Protein 3TK2 (pdb70)

GO terms:
  GO:0004505 phenylalanine 4-monooxygenase activity (F, IDA)

CATH classification: 1.10.800.10

Foldseek 3Di:
DDDDDPLVVLQVPHDADPQLQFDQQPPVSQDQQNLQLQLVLLVLLVVLAVLAADPLLVVLCVQLVCDNRGHDRQVSSQVRLCVQANAGETEHSFDDDPLSCLLCLLNRYHYAHRADDGNVQSQHDLTGHNCLRCSLQPSNSSPNLLSVLSNVLSVCPVVCVVVVLVLLSVLVCCQPQAFAWEADPSGIHTNHSVLSSHNPLSPCVRPPPQAWEWEDASLLSSLEDDDRPDRFNYHYYYHDSNCSNVNPPDDCVVSSVVSVPDHGHYRNDDDPPTPTD

Radius of gyration: 18.21 Å; Cα contacts (8 Å, |Δi|>4): 465; chains: 1; bounding box: 43×40×50 Å

Sequence (277 aa):
FVVPDITTRKNVGLSHDANDFTTLPQPLDRYSAEDHATWATLYQRQCKLLPGRACDEFMEGLERLEVDADRVPDFNKLNQKLMMAATGWKIIVAVPGLIIPDDVFFEHLANRRFPVTWWLREPHQLDYLQEPDVFHDLFGHVPLLINPVFADYLEAYGKGGVKAKALGALPMLLARLYWYTVEFGLINTPAGMRIYGAGILSSKSESSIYCLDSASPNRVGFDLMRIMNTRYRIDTFQKTYFVIDSFKQLFDATAPDFAPLYLQLADAQPWGAGDVAPDDLVL

InterPro domains:
  IPR001273 Aromatic amino acid hydroxylase [PTHR11473] (34-253)
  IPR005960 Phenylalanine-4-hydroxylase, monomeric form [TIGR01267] (26-273)
  IPR005960 Phenylalanine-4-hydroxylase, monomeric form [cd03348] (26-253)
  IPR018301 Aromatic amino acid hydroxylase, iron/copper binding site [PS00367] (134-145)
  IPR019774 Aromatic amino acid hydroxylase, C-terminal [PF00351] (32-250)
  IPR019774 Aromatic amino acid hydroxylase, C-terminal [PR00372] (91-113)
  IPR019774 Aromatic amino acid hydroxylase, C-terminal [PR00372] (196-214)
  IPR019774 Aromatic amino acid hydroxylase, C-terminal [PR00372] (228-247)
  IPR019774 Aromatic amino acid hydroxylase, C-terminal [PS51410] (1-297)
  IPR036329 Aromatic amino acid monoxygenase, C-terminal domain superfamily [SSF56534] (14-281)
  IPR036951 Aromatic amino acid hydroxylase superfamily [G3DSA:1.10.800.10] (1-297)

B-factor: mean 15.03, std 7.53, range [4.85, 47.0]

Organism: Chromobacterium violaceum (strain ATCC 12472 / DSM 30191 / JCM 1249 / CCUG 213 / NBRC 12614 / NCIMB 9131 / NCTC 9757 / MK) (NCBI:txid243365)

Solvent-accessible surface area: 12840 Å² total

Nearest PDB structures (foldseek):
  4etl-assembly1_A  TM=1.002E+00  e=9.455E-52  Chromobacterium violaceum ATCC 12472
  3tk4-assembly1_A  TM=1.002E+00  e=2.211E-51  Chromobacterium violaceum
  4q3w-assembly1_A  TM=1.001E+00  e=1.886E-51  Chromobacterium violaceum ATCC 12472
  4esm-assembly1_A  TM=1.001E+00  e=1.696E-51  Chromobacterium violaceum ATCC 12472
  1ltv-assembly1_A  TM=9.909E-01  e=1.461E-46  Chromobacterium violaceum

Secondary structure (DSSP, 8-state):
-----HHHHHTTT----TTT------GGG--HHHHHHHHHHHHHHHHH-TTTB-HHHHHHHHHTT--SSS---HHHHHHHHHHHHS-EEEEESSS--HHHHHHHHHTTEEEEE-----GGGTT--SS--HIIIIIIISGGGGSHHHHHHHHHHHHTHHHHHHTT-HHHHHHHHIIIIIT-EE--TT--EE--HHHHT-SSHHHHHHH-SSSEEEE--HHHHHTB---SSS--SEEEEES-HHHHHHHT-S--HHHHHHHHTSPPBPTT---TT--B-

Structure (mmCIF, N/CA/C/O backbone):
data_3TK2
#
_entry.id   3TK2
#
_cell.length_a   36.934
_cell.length_b   38.561
_cell.length_c   47.800
_cell.angle_alpha   76.56
_cell.angle_beta   72.90
_cell.angle_gamma   85.41
#
_symmetry.space_group_name_H-M   'P 1'
#
loop_
_entity.id
_entity.type
_entity.pdbx_description
1 polymer Phenylalanine-4-hydroxylase
2 non-polymer PHENYLALANINE
3 non-polymer 'COBALT (II) ION'
4 water water
#
loop_
_atom_site.group_PDB
_atom_site.id
_atom_site.type_symbol
_atom_site.label_atom_id
_atom_site.label_alt_id
_atom_site.label_comp_id
_atom_site.label_asym_id
_atom_site.label_entity_id
_atom_site.label_seq_id
_atom_site.pdbx_PDB_ins_code
_atom_site.Cartn_x
_atom_site.Cartn_y
_atom_site.Cartn_z
_atom_site.occupancy
_atom_site.B_iso_or_equiv
_atom_site.auth_seq_id
_atom_site.auth_comp_id
_atom_site.auth_asym_id
_atom_site.auth_atom_id
_atom_site.pdbx_PDB_model_num
ATOM 1 N N . PHE A 1 12 ? 22.551 16.054 17.071 1.00 13.05 7 PHE A N 1
ATOM 2 C CA . PHE A 1 12 ? 22.556 14.691 17.664 1.00 13.17 7 PHE A CA 1
ATOM 3 C C . PHE A 1 12 ? 21.851 13.703 16.790 1.00 12.50 7 PHE A C 1
ATOM 4 O O . PHE A 1 12 ? 20.818 14.005 16.176 1.00 14.05 7 PHE A O 1
ATOM 12 N N . VAL A 1 13 ? 22.446 12.520 16.654 1.00 9.82 8 VAL A N 1
ATOM 13 C CA . VAL A 1 13 ? 21.755 11.413 16.052 1.00 9.34 8 VAL A CA 1
ATOM 14 C C . VAL A 1 13 ? 21.116 10.544 17.121 1.00 6.94 8 VAL A C 1
ATOM 15 O O . VAL A 1 13 ? 21.798 10.099 18.073 1.00 7.45 8 VAL A O 1
ATOM 19 N N . VAL A 1 14 ? 19.831 10.284 16.983 1.00 8.62 9 VAL A N 1
ATOM 20 C CA . VAL A 1 14 ? 19.131 9.484 17.961 1.00 7.97 9 VAL A CA 1
ATOM 21 C C . VAL A 1 14 ? 18.512 8.301 17.233 1.00 9.07 9 VAL A C 1
ATOM 22 O O . VAL A 1 14 ? 18.278 8.355 16.006 1.00 10.04 9 VAL A O 1
ATOM 26 N N . PRO A 1 15 ? 18.255 7.207 17.942 1.00 9.49 10 PRO A N 1
ATOM 27 C CA . PRO A 1 15 ? 17.669 6.076 17.199 1.00 9.60 10 PRO A CA 1
ATOM 28 C C . PRO A 1 15 ? 16.280 6.361 16.673 1.00 10.04 10 PRO A C 1
ATOM 29 O O . PRO A 1 15 ? 15.465 7.014 17.354 1.00 10.47 10 PRO A O 1
ATOM 33 N N . ASP A 1 16 ? 16.011 5.845 15.472 1.00 11.06 11 ASP A N 1
ATOM 34 C CA . ASP A 1 16 ? 14.733 6.095 14.857 1.00 11.03 11 ASP A CA 1
ATOM 35 C C . ASP A 1 16 ? 13.703 5.119 15.422 1.00 10.88 11 ASP A C 1
ATOM 36 O O . ASP A 1 16 ? 14.005 4.182 16.223 1.00 11.57 11 ASP A O 1
ATOM 41 N N . ILE A 1 17 ? 12.452 5.308 14.987 1.00 11.62 12 ILE A N 1
ATOM 42 C CA . ILE A 1 17 ? 11.341 4.568 15.575 1.00 11.96 12 ILE A CA 1
ATOM 43 C C . ILE A 1 17 ? 11.457 3.051 15.291 1.00 11.23 12 ILE A C 1
ATOM 44 O O . ILE A 1 17 ? 11.161 2.231 16.168 1.00 11.41 12 ILE A O 1
ATOM 49 N N . THR A 1 18 ? 11.875 2.695 14.073 1.00 10.91 13 THR A N 1
ATOM 50 C CA . THR A 1 18 ? 12.058 1.311 13.733 1.00 12.55 13 THR A CA 1
ATOM 51 C C . THR A 1 18 ? 13.057 0.654 14.691 1.00 12.85 13 THR A C 1
ATOM 52 O O . THR A 1 18 ? 12.877 -0.482 15.169 1.00 12.86 13 THR A O 1
ATOM 56 N N . THR A 1 19 ? 14.156 1.365 14.952 1.00 12.29 14 THR A N 1
ATOM 57 C CA . THR A 1 19 ? 15.176 0.812 15.818 1.00 12.47 14 THR A CA 1
ATOM 58 C C . THR A 1 19 ? 14.645 0.700 17.222 1.00 12.40 14 THR A C 1
ATOM 59 O O . THR A 1 19 ? 14.817 -0.371 17.874 1.00 12.95 14 THR A O 1
ATOM 63 N N . ARG A 1 20 ? 13.988 1.772 17.705 1.00 10.92 15 ARG A N 1
ATOM 64 C CA . ARG A 1 20 ? 13.437 1.694 19.064 1.00 12.11 15 ARG A CA 1
ATOM 65 C C . ARG A 1 20 ? 12.445 0.532 19.235 1.00 13.12 15 ARG A C 1
ATOM 66 O O . ARG A 1 20 ? 12.439 -0.166 20.248 1.00 12.99 15 ARG A O 1
ATOM 74 N N . LYS A 1 21 ? 11.490 0.396 18.296 1.00 12.10 16 LYS A N 1
ATOM 75 C CA . LYS A 1 21 ? 10.459 -0.610 18.463 1.00 11.91 16 LYS A CA 1
ATOM 76 C C . LYS A 1 21 ? 11.015 -2.027 18.441 1.00 11.44 16 LYS A C 1
ATOM 77 O O . LYS A 1 21 ? 10.452 -2.882 19.050 1.00 12.58 16 LYS A O 1
ATOM 83 N N . ASN A 1 22 ? 12.096 -2.249 17.686 1.00 10.92 17 ASN A N 1
ATOM 84 C CA . ASN A 1 22 ? 12.618 -3.574 17.496 1.00 10.66 17 ASN A CA 1
ATOM 85 C C . ASN A 1 22 ? 13.666 -3.993 18.517 1.00 12.05 17 ASN A C 1
ATOM 86 O O . ASN A 1 22 ? 14.228 -5.075 18.369 1.00 12.55 17 ASN A O 1
ATOM 91 N N . VAL A 1 23 ? 13.911 -3.157 19.513 1.00 12.43 18 VAL A N 1
ATOM 92 C CA . VAL A 1 23 ? 14.869 -3.525 20.574 1.00 11.51 18 VAL A CA 1
ATOM 93 C C . VAL A 1 23 ? 14.451 -4.853 21.183 1.00 10.90 18 VAL A C 1
ATOM 94 O O . VAL A 1 23 ? 13.290 -5.007 21.533 1.00 12.27 18 VAL A O 1
ATOM 98 N N . GLY A 1 24 ? 15.415 -5.768 21.317 1.00 12.86 19 GLY A N 1
ATOM 99 C CA . GLY A 1 24 ? 15.225 -7.103 21.880 1.00 13.81 19 GLY A CA 1
ATOM 100 C C . GLY A 1 24 ? 14.602 -8.120 20.921 1.00 13.91 19 GLY A C 1
ATOM 101 O O . GLY A 1 24 ? 14.385 -9.272 21.321 1.00 15.86 19 GLY A O 1
ATOM 102 N N . LEU A 1 25 ? 14.265 -7.702 19.677 1.00 14.20 20 LEU A N 1
ATOM 103 C CA . LEU A 1 25 ? 13.654 -8.607 18.710 1.00 14.84 20 LEU A CA 1
ATOM 104 C C . LEU A 1 25 ? 14.623 -8.910 17.600 1.00 15.93 20 LEU A C 1
ATOM 105 O O . LEU A 1 25 ? 15.594 -8.161 17.394 1.00 18.11 20 LEU A O 1
ATOM 110 N N . SER A 1 26 ? 14.289 -9.951 16.815 1.00 16.90 21 SER A N 1
ATOM 111 C CA . SER A 1 26 ? 15.146 -10.430 15.744 1.00 17.34 21 SER A CA 1
ATOM 112 C C . SER A 1 26 ? 14.370 -10.452 14.454 1.00 17.80 21 SER A C 1
ATOM 113 O O . SER A 1 26 ? 13.114 -10.333 14.468 1.00 17.31 21 SER A O 1
ATOM 116 N N . HIS A 1 27 ? 15.124 -10.530 13.344 1.00 17.62 22 HIS A N 1
ATOM 117 C CA . HIS A 1 27 ? 14.599 -10.710 12.006 1.00 17.17 22 HIS A CA 1
ATOM 118 C C . HIS A 1 27 ? 15.440 -11.670 11.193 1.00 16.81 22 HIS A C 1
ATOM 119 O O . HIS A 1 27 ? 16.675 -11.741 11.369 1.00 15.59 22 HIS A O 1
ATOM 126 N N . ASP A 1 28 ? 14.792 -12.385 10.259 1.00 15.73 23 ASP A N 1
ATOM 127 C CA . ASP A 1 28 ? 15.533 -13.296 9.335 1.00 16.03 23 ASP A CA 1
ATOM 128 C C . ASP A 1 28 ? 16.535 -12.472 8.555 1.00 16.55 23 ASP A C 1
ATOM 129 O O . ASP A 1 28 ? 16.186 -11.419 8.058 1.00 15.11 23 ASP A O 1
ATOM 134 N N . ALA A 1 29 ? 17.789 -12.936 8.501 1.00 16.76 24 ALA A N 1
ATOM 135 C CA . ALA A 1 29 ? 18.837 -12.213 7.745 1.00 16.57 24 ALA A CA 1
ATOM 136 C C . ALA A 1 29 ? 18.541 -12.251 6.283 1.00 18.09 24 ALA A C 1
ATOM 137 O O . ALA A 1 29 ? 18.991 -11.305 5.564 1.00 18.50 24 ALA A O 1
ATOM 139 N N . ASN A 1 30 ? 17.780 -13.292 5.867 1.00 15.85 25 ASN A N 1
ATOM 140 C CA . ASN A 1 30 ? 17.276 -13.540 4.463 1.00 21.69 25 ASN A CA 1
ATOM 141 C C . ASN A 1 30 ? 15.907 -12.964 4.036 1.00 21.68 25 ASN A C 1
ATOM 142 O O . ASN A 1 30 ? 15.860 -12.212 3.041 1.00 22.94 25 ASN A O 1
ATOM 147 N N . ASP A 1 31 ? 14.829 -13.293 4.806 1.00 21.82 26 ASP A N 1
ATOM 148 C CA . ASP A 1 31 ? 13.431 -12.969 4.402 1.00 19.41 26 ASP A CA 1
ATOM 149 C C . ASP A 1 31 ? 12.791 -11.997 5.344 1.00 18.56 26 ASP A C 1
ATOM 150 O O . ASP A 1 31 ? 11.648 -11.558 5.118 1.00 18.37 26 ASP A O 1
ATOM 155 N N . PHE A 1 32 ? 13.466 -11.768 6.460 1.00 19.36 27 PHE A N 1
ATOM 156 C CA . PHE A 1 32 ? 13.183 -10.646 7.371 1.00 18.27 27 PHE A CA 1
ATOM 157 C C . PHE A 1 32 ? 11.909 -10.690 8.098 1.00 15.19 27 PHE A C 1
ATOM 158 O O . PHE A 1 32 ? 11.442 -9.707 8.653 1.00 16.62 27 PHE A O 1
ATOM 166 N N A THR A 1 33 ? 11.401 -11.911 8.192 0.50 16.62 28 THR A N 1
ATOM 167 N N B THR A 1 33 ? 11.311 -11.840 8.119 0.50 14.26 28 THR A N 1
ATOM 168 C CA A THR A 1 33 ? 10.165 -12.313 8.860 0.50 15.64 28 THR A CA 1
ATOM 169 C CA B THR A 1 33 ? 10.148 -11.982 8.914 0.50 12.87 28 THR A CA 1
ATOM 170 C C A THR A 1 33 ? 10.387 -12.641 10.377 0.50 15.89 28 THR A C 1
ATOM 171 C C B THR A 1 33 ? 10.576 -12.107 10.387 0.50 12.50 28 THR A C 1
ATOM 172 O O A THR A 1 33 ? 11.347 -13.303 10.778 0.50 13.07 28 THR A O 1
ATOM 173 O O B THR A 1 33 ? 11.842 -12.229 10.710 0.50 11.20 28 THR A O 1
ATOM 180 N N . LEU A 1 34 ? 9.515 -12.136 11.227 1.00 14.42 29 LEU A N 1
ATOM 181 C CA . LEU A 1 34 ? 9.506 -12.529 12.657 1.00 15.85 29 LEU A CA 1
ATOM 182 C C . LEU A 1 34 ? 8.070 -12.875 13.029 1.00 17.01 29 LEU A C 1
ATOM 183 O O . LEU A 1 34 ? 7.175 -12.338 12.422 1.00 17.62 29 LEU A O 1
ATOM 188 N N . PRO A 1 35 ? 7.820 -13.802 13.985 1.00 17.84 30 PRO A N 1
ATOM 189 C CA . PRO A 1 35 ? 6.462 -13.942 14.571 1.00 17.49 30 PRO A CA 1
ATOM 190 C C . PRO A 1 35 ? 5.927 -12.591 15.097 1.00 16.74 30 PRO A C 1
ATOM 191 O O . PRO A 1 35 ? 6.711 -11.837 15.652 1.00 19.17 30 PRO A O 1
ATOM 195 N N . GLN A 1 36 ? 4.658 -12.293 14.861 1.00 16.02 31 GLN A N 1
ATOM 196 C CA . GLN A 1 36 ? 4.105 -11.019 15.337 1.00 14.81 31 GLN A CA 1
ATOM 197 C C . GLN A 1 36 ? 4.237 -10.962 16.842 1.00 13.39 31 GLN A C 1
ATOM 198 O O . GLN A 1 36 ? 3.715 -11.877 17.571 1.00 16.14 31 GLN A O 1
ATOM 204 N N . PRO A 1 37 ? 4.963 -9.941 17.369 1.00 15.56 32 PRO A N 1
ATOM 205 C CA . PRO A 1 37 ? 5.155 -9.903 18.833 1.00 15.39 32 PRO A CA 1
ATOM 206 C C . PRO A 1 37 ? 4.003 -9.277 19.657 1.00 14.10 32 PRO A C 1
ATOM 207 O O . PRO A 1 37 ? 4.083 -8.121 20.068 1.00 15.26 32 PRO A O 1
ATOM 211 N N . LEU A 1 38 ? 2.964 -10.068 19.909 1.00 16.64 33 LEU A N 1
ATOM 212 C CA . LEU A 1 38 ? 1.732 -9.582 20.509 1.00 15.35 33 LEU A CA 1
ATOM 213 C C . LEU A 1 38 ? 1.925 -8.916 21.881 1.00 13.72 33 LEU A C 1
ATOM 214 O O . LEU A 1 38 ? 1.182 -7.971 22.239 1.00 14.49 33 LEU A O 1
ATOM 219 N N . ASP A 1 39 ? 2.945 -9.342 22.616 1.00 12.43 34 ASP A N 1
ATOM 220 C CA . ASP A 1 39 ? 3.098 -8.983 24.017 1.00 13.34 34 ASP A CA 1
ATOM 221 C C . ASP A 1 39 ? 3.650 -7.526 24.006 1.00 12.90 34 ASP A C 1
ATOM 222 O O . ASP A 1 39 ? 3.644 -6.841 25.065 1.00 13.02 34 ASP A O 1
ATOM 227 N N . ARG A 1 40 ? 4.086 -7.034 22.837 1.00 12.77 35 ARG A N 1
ATOM 228 C CA . ARG A 1 40 ? 4.712 -5.678 22.773 1.00 13.34 35 ARG A CA 1
ATOM 229 C C . ARG A 1 40 ? 3.726 -4.571 22.518 1.00 13.12 35 ARG A C 1
ATOM 230 O O . ARG A 1 40 ? 4.087 -3.388 22.602 1.00 17.07 35 ARG A O 1
ATOM 238 N N . TYR A 1 41 ? 2.491 -4.939 22.201 1.00 10.32 36 TYR A N 1
ATOM 239 C CA . TYR A 1 41 ? 1.463 -3.980 22.014 1.00 10.68 36 TYR A CA 1
ATOM 240 C C . TYR A 1 41 ? 0.961 -3.593 23.386 1.00 9.87 36 TYR A C 1
ATOM 241 O O . TYR A 1 41 ? 0.542 -4.425 24.199 1.00 14.52 36 TYR A O 1
ATOM 250 N N . SER A 1 42 ? 1.011 -2.317 23.659 1.00 12.75 37 SER A N 1
ATOM 251 C CA . SER A 1 42 ? 0.556 -1.836 24.923 1.00 11.75 37 SER A CA 1
ATOM 252 C C . SER A 1 42 ? -0.910 -1.461 24.810 1.00 10.38 37 SER A C 1
ATOM 253 O O . SER A 1 42 ? -1.511 -1.430 23.680 1.00 11.11 37 SER A O 1
ATOM 256 N N . ALA A 1 43 ? -1.538 -1.143 25.942 1.00 10.82 38 ALA A N 1
ATOM 257 C CA . ALA A 1 43 ? -2.908 -0.636 25.891 1.00 9.35 38 ALA A CA 1
ATOM 258 C C . ALA A 1 43 ? -2.943 0.639 25.034 1.00 9.59 38 ALA A C 1
ATOM 259 O O . ALA A 1 43 ? -3.867 0.859 24.231 1.00 10.22 38 ALA A O 1
ATOM 261 N N . GLU A 1 44 ? -1.902 1.460 25.120 1.00 12.41 39 GLU A N 1
ATOM 262 C CA . GLU A 1 44 ? -1.888 2.632 24.283 1.00 12.34 39 GLU A CA 1
ATOM 263 C C . GLU A 1 44 ? -1.921 2.318 22.779 1.00 11.66 39 GLU A C 1
ATOM 264 O O . GLU A 1 44 ? -2.538 3.030 21.949 1.00 11.61 39 GLU A O 1
ATOM 270 N N . ASP A 1 45 ? -1.242 1.251 22.427 1.00 10.89 40 ASP A N 1
ATOM 271 C CA . ASP A 1 45 ? -1.203 0.856 21.025 1.00 11.66 40 ASP A CA 1
ATOM 272 C C . ASP A 1 45 ? -2.593 0.448 20.566 1.00 9.45 40 ASP A C 1
ATOM 273 O O . ASP A 1 45 ? -3.013 0.855 19.460 1.00 9.48 40 ASP A O 1
ATOM 278 N N . HIS A 1 46 ? -3.308 -0.371 21.374 1.00 8.43 41 HIS A N 1
ATOM 279 C CA . HIS A 1 46 ? -4.621 -0.790 20.915 1.00 8.57 41 HIS A CA 1
ATOM 280 C C . HIS A 1 46 ? -5.517 0.426 20.808 1.00 6.94 41 HIS A C 1
ATOM 281 O O . HIS A 1 46 ? -6.323 0.511 19.859 1.00 8.58 41 HIS A O 1
ATOM 288 N N . ALA A 1 47 ? -5.344 1.374 21.731 1.00 7.37 42 ALA A N 1
ATOM 289 C CA . ALA A 1 47 ? -6.144 2.598 21.633 1.00 8.20 42 ALA A CA 1
ATOM 290 C C . ALA A 1 47 ? -5.831 3.490 20.415 1.00 7.48 42 ALA A C 1
ATOM 291 O O . ALA A 1 47 ? -6.739 4.051 19.820 1.00 6.98 42 ALA A O 1
ATOM 293 N N . THR A 1 48 ? -4.539 3.618 20.069 1.00 8.61 43 THR A N 1
ATOM 294 C CA . THR A 1 48 ? -4.112 4.355 18.887 1.00 6.98 43 THR A CA 1
ATOM 295 C C . THR A 1 48 ? -4.719 3.683 17.656 1.00 6.90 43 THR A C 1
ATOM 296 O O . THR A 1 48 ? -5.254 4.360 16.783 1.00 7.45 43 THR A O 1
ATOM 300 N N . TRP A 1 49 ? -4.604 2.334 17.588 1.00 7.01 44 TRP A N 1
ATOM 301 C CA . TRP A 1 49 ? -5.251 1.606 16.472 1.00 7.98 44 TRP A CA 1
ATOM 302 C C . TRP A 1 49 ? -6.717 1.953 16.389 1.00 5.81 44 TRP A C 1
ATOM 303 O O . TRP A 1 49 ? -7.212 2.247 15.326 1.00 6.54 44 TRP A O 1
ATOM 314 N N . ALA A 1 50 ? -7.418 1.863 17.499 1.00 6.87 45 ALA A N 1
ATOM 315 C CA . ALA A 1 50 ? -8.846 2.090 17.469 1.00 5.70 45 ALA A CA 1
ATOM 316 C C . ALA A 1 50 ? -9.195 3.501 16.995 1.00 5.74 45 ALA A C 1
ATOM 317 O O . ALA A 1 50 ? -10.148 3.709 16.310 1.00 6.85 45 ALA A O 1
ATOM 319 N N . THR A 1 51 ? -8.380 4.462 17.433 1.00 5.90 46 THR A N 1
ATOM 320 C CA . THR A 1 51 ? -8.572 5.866 17.027 1.00 5.84 46 THR A CA 1
ATOM 321 C C . THR A 1 51 ? -8.360 6.019 15.524 1.00 5.17 46 THR A C 1
ATOM 322 O O . THR A 1 51 ? -9.183 6.669 14.872 1.00 6.53 46 THR A O 1
ATOM 326 N N . LEU A 1 52 ? -7.284 5.439 14.993 1.00 6.64 47 LEU A N 1
ATOM 327 C CA . LEU A 1 52 ? -6.998 5.530 13.551 1.00 7.40 47 LEU A CA 1
ATOM 328 C C . LEU A 1 52 ? -8.094 4.849 12.747 1.00 5.91 47 LEU A C 1
ATOM 329 O O . LEU A 1 52 ? -8.541 5.347 11.703 1.00 7.46 47 LEU A O 1
ATOM 334 N N . TYR A 1 53 ? -8.491 3.657 13.206 1.00 7.09 48 TYR A N 1
ATOM 335 C CA . TYR A 1 53 ? -9.512 2.865 12.507 1.00 6.98 48 TYR A CA 1
ATOM 336 C C . TYR A 1 53 ? -10.819 3.647 12.438 1.00 6.66 48 TYR A C 1
ATOM 337 O O . TYR A 1 53 ? -11.448 3.804 11.396 1.00 7.33 48 TYR A O 1
ATOM 346 N N . GLN A 1 54 ? -11.229 4.180 13.582 1.00 7.36 49 GLN A N 1
ATOM 347 C CA . GLN A 1 54 ? -12.451 4.981 13.648 1.00 8.08 49 GLN A CA 1
ATOM 348 C C . GLN A 1 54 ? -12.374 6.231 12.748 1.00 7.56 49 GLN A C 1
ATOM 349 O O . GLN A 1 54 ? -13.314 6.568 12.064 1.00 7.96 49 GLN A O 1
ATOM 355 N N . ARG A 1 55 ? -11.234 6.924 12.808 1.00 7.75 50 ARG A N 1
ATOM 356 C CA . ARG A 1 55 ? -11.048 8.165 11.991 1.00 8.61 50 ARG A CA 1
ATOM 357 C C . ARG A 1 55 ? -11.197 7.845 10.514 1.00 7.90 50 ARG A C 1
ATOM 358 O O . ARG A 1 55 ? -11.938 8.511 9.758 1.00 9.26 50 ARG A O 1
ATOM 366 N N . GLN A 1 56 ? -10.517 6.779 10.067 1.00 7.63 51 GLN A N 1
ATOM 367 C CA . GLN A 1 56 ? -10.571 6.453 8.629 1.00 8.53 51 GLN A CA 1
ATOM 368 C C . GLN A 1 56 ? -11.926 5.919 8.203 1.00 7.66 51 GLN A C 1
ATOM 369 O O . GLN A 1 56 ? -12.420 6.265 7.126 1.00 10.12 51 GLN A O 1
ATOM 375 N N . CYS A 1 57 ? -12.579 5.127 9.073 1.00 9.84 52 CYS A N 1
ATOM 376 C CA . CYS A 1 57 ? -13.875 4.610 8.691 1.00 10.16 52 CYS A CA 1
ATOM 377 C C . CYS A 1 57 ? -14.956 5.696 8.650 1.00 11.98 52 CYS A C 1
ATOM 378 O O . CYS A 1 57 ? -15.912 5.529 7.902 1.00 12.89 52 CYS A O 1
ATOM 381 N N . LYS A 1 58 ? -14.723 6.832 9.319 1.00 11.09 53 LYS A N 1
ATOM 382 C CA . LYS A 1 58 ? -15.636 7.980 9.198 1.00 12.41 53 LYS A CA 1
ATOM 383 C C . LYS A 1 58 ? -15.411 8.703 7.890 1.00 12.88 53 LYS A C 1
ATOM 384 O O . LYS A 1 58 ? -16.376 9.128 7.250 1.00 15.23 53 LYS A O 1
ATOM 390 N N . LEU A 1 59 ? -14.147 8.878 7.532 1.00 11.51 54 LEU A N 1
ATOM 391 C CA . LEU A 1 59 ? -13.715 9.697 6.377 1.00 13.54 54 LEU A CA 1
ATOM 392 C C . LEU A 1 59 ? -13.972 8.962 5.041 1.00 12.43 54 LEU A C 1
ATOM 393 O O . LEU A 1 59 ? -14.309 9.588 4.016 1.00 13.36 54 LEU A O 1
ATOM 398 N N . LEU A 1 60 ? -13.779 7.630 5.013 1.00 11.11 55 LEU A N 1
ATOM 399 C CA . LEU A 1 60 ? -13.648 6.901 3.753 1.00 10.91 55 LEU A CA 1
ATOM 400 C C . LEU A 1 60 ? -14.941 6.557 2.955 1.00 11.82 55 LEU A C 1
ATOM 401 O O . LEU A 1 60 ? -14.850 6.341 1.744 1.00 11.29 55 LEU A O 1
ATOM 406 N N . PRO A 1 61 ? -16.146 6.488 3.581 1.00 13.78 56 PRO A N 1
ATOM 407 C CA . PRO A 1 61 ? -17.358 6.208 2.761 1.00 12.71 56 PRO A CA 1
ATOM 408 C C . PRO A 1 61 ? -17.542 7.221 1.624 1.00 13.26 56 PRO A C 1
ATOM 409 O O . PRO A 1 61 ? -17.401 8.425 1.843 1.00 14.21 56 PRO A O 1
ATOM 413 N N . GLY A 1 62 ? -17.744 6.735 0.416 1.00 12.93 57 GLY A N 1
ATOM 414 C CA . GLY A 1 62 ? -17.873 7.640 -0.772 1.00 10.41 57 GLY A CA 1
ATOM 415 C C . GLY A 1 62 ? -16.518 8.157 -1.305 1.00 9.43 57 GLY A C 1
ATOM 416 O O . GLY A 1 62 ? -16.499 8.930 -2.226 1.00 10.65 57 GLY A O 1
ATOM 417 N N . ARG A 1 63 ? -15.413 7.669 -0.722 1.00 8.91 58 ARG A N 1
ATOM 418 C CA . ARG A 1 63 ? -14.079 8.032 -1.141 1.00 8.83 58 ARG A CA 1
ATOM 419 C C . ARG A 1 63 ? -13.296 6.751 -1.488 1.00 8.25 58 ARG A C 1
ATOM 420 O O . ARG A 1 63 ? -12.769 6.614 -2.560 1.00 7.44 58 ARG A O 1
ATOM 428 N N . ALA A 1 64 ? -13.180 5.848 -0.513 1.00 8.48 59 ALA A N 1
ATOM 429 C CA . ALA A 1 64 ? -12.571 4.559 -0.818 1.00 8.13 59 ALA A CA 1
ATOM 430 C C . ALA A 1 64 ? -13.423 3.796 -1.801 1.00 7.26 59 ALA A C 1
ATOM 431 O O . ALA A 1 64 ? -14.677 3.846 -1.768 1.00 9.22 59 ALA A O 1
ATOM 433 N N . CYS A 1 65 ? -12.751 3.027 -2.678 1.00 7.27 60 CYS A N 1
ATOM 434 C CA . CYS A 1 65 ? -13.507 2.107 -3.537 1.00 7.43 60 CYS A CA 1
ATOM 435 C C . CYS A 1 65 ? -14.283 1.118 -2.658 1.00 7.93 60 CYS A C 1
ATOM 436 O O . CYS A 1 65 ? -13.868 0.734 -1.555 1.00 9.02 60 CYS A O 1
ATOM 439 N N . ASP A 1 66 ? -15.389 0.624 -3.161 1.00 10.71 61 ASP A N 1
ATOM 440 C CA . ASP A 1 66 ? -16.209 -0.315 -2.411 1.00 12.11 61 ASP A CA 1
ATOM 441 C C . ASP A 1 66 ? -15.483 -1.601 -2.081 1.00 11.70 61 ASP A C 1
ATOM 442 O O . ASP A 1 66 ? -15.729 -2.195 -1.024 1.00 15.66 61 ASP A O 1
ATOM 447 N N . GLU A 1 67 ? -14.588 -2.053 -2.902 1.00 13.73 62 GLU A N 1
ATOM 448 C CA . GLU A 1 67 ? -13.926 -3.312 -2.594 1.00 14.84 62 GLU A CA 1
ATOM 449 C C . GLU A 1 67 ? -13.066 -3.170 -1.277 1.00 13.46 62 GLU A C 1
ATOM 450 O O . GLU A 1 67 ? -12.875 -4.108 -0.543 1.00 1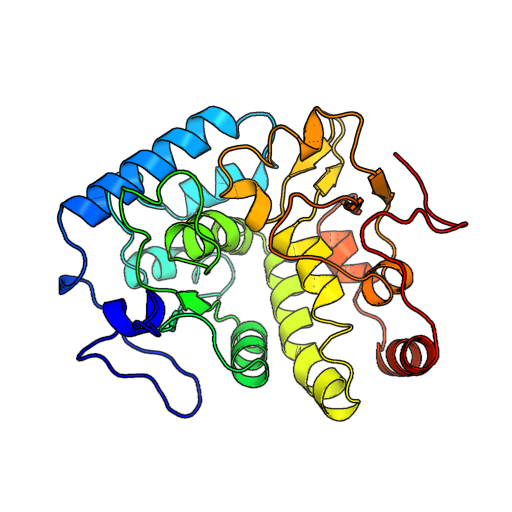2.76 62 GLU A O 1
ATOM 456 N N . PHE A 1 68 ? -12.530 -1.988 -1.036 1.00 12.66 63 PHE A N 1
ATOM 457 C CA . PHE A 1 68 ? -11.683 -1.812 0.101 1.00 10.82 63 PHE A CA 1
ATOM 458 C C . PHE A 1 68 ? -12.537 -1.951 1.358 1.00 11.76 63 PHE A C 1
ATOM 459 O O . PHE A 1 68 ? -12.218 -2.709 2.298 1.00 10.90 63 PHE A O 1
ATOM 467 N N . MET A 1 69 ? -13.654 -1.241 1.401 1.00 15.37 64 MET A N 1
ATOM 468 C CA . MET A 1 69 ? -14.445 -1.234 2.589 1.00 15.67 64 MET A CA 1
ATOM 469 C C . MET A 1 69 ? -15.046 -2.627 2.850 1.00 17.03 64 MET A C 1
ATOM 470 O O . MET A 1 69 ? -15.187 -3.043 3.981 1.00 18.52 64 MET A O 1
ATOM 475 N N . GLU A 1 70 ? -15.396 -3.355 1.798 1.00 14.95 65 GLU A N 1
ATOM 476 C CA . GLU A 1 70 ? -15.951 -4.692 1.961 1.00 14.80 65 GLU A CA 1
ATOM 477 C C . GLU A 1 70 ? -14.850 -5.632 2.437 1.00 13.69 65 GLU A C 1
ATOM 478 O O . GLU A 1 70 ? -15.136 -6.505 3.268 1.00 14.19 65 GLU A O 1
ATOM 484 N N . GLY A 1 71 ? -13.588 -5.418 2.005 1.00 12.78 66 GLY A N 1
ATOM 485 C CA . GLY A 1 71 ? -12.432 -6.278 2.440 1.00 10.66 66 GLY A CA 1
ATOM 486 C C . GLY A 1 71 ? -12.210 -6.119 3.975 1.00 9.68 66 GLY A C 1
ATOM 487 O O . GLY A 1 71 ? -11.902 -7.122 4.660 1.00 10.15 66 GLY A O 1
ATOM 488 N N . LEU A 1 72 ? -12.348 -4.900 4.514 1.00 8.73 67 LEU A N 1
ATOM 489 C CA . LEU A 1 72 ? -12.201 -4.721 5.983 1.00 10.27 67 LEU A CA 1
ATOM 490 C C . LEU A 1 72 ? -13.153 -5.666 6.736 1.00 9.99 67 LEU A C 1
ATOM 491 O O . LEU A 1 72 ? -12.812 -6.262 7.729 1.00 12.70 67 LEU A O 1
ATOM 496 N N . GLU A 1 73 ? -14.383 -5.723 6.257 1.00 11.54 68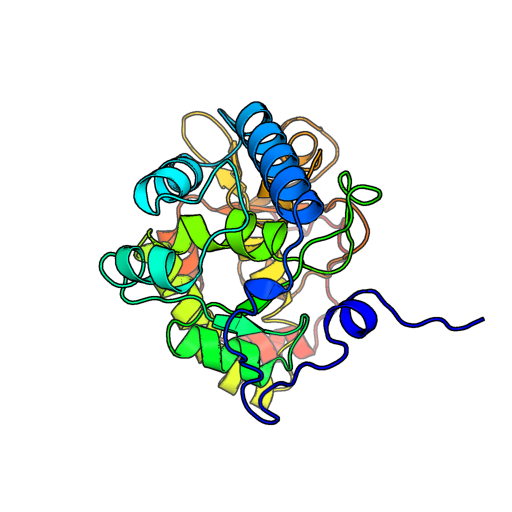 GLU A N 1
ATOM 497 C CA . GLU A 1 73 ? -15.420 -6.511 6.917 1.00 12.43 68 GLU A CA 1
ATOM 498 C C . GLU A 1 73 ? -15.208 -7.987 6.681 1.00 13.26 68 GLU A C 1
ATOM 499 O O . GLU A 1 73 ? -15.325 -8.781 7.634 1.00 12.62 68 GLU A O 1
ATOM 505 N N . ARG A 1 74 ? -14.946 -8.383 5.441 1.00 10.28 69 ARG A N 1
ATOM 506 C CA . ARG A 1 74 ? -14.785 -9.813 5.160 1.00 11.59 69 ARG A CA 1
ATOM 507 C C . ARG A 1 74 ? -13.574 -10.390 5.890 1.00 9.66 69 ARG A C 1
ATOM 508 O O . ARG A 1 74 ? -13.608 -11.537 6.317 1.00 14.39 69 ARG A O 1
ATOM 516 N N . LEU A 1 75 ? -12.525 -9.601 6.065 1.00 10.82 70 LEU A N 1
ATOM 517 C CA . LEU A 1 75 ? -11.363 -10.053 6.814 1.00 9.84 70 LEU A CA 1
ATOM 518 C C . LEU A 1 75 ? -11.504 -9.858 8.295 1.00 10.09 70 LEU A C 1
ATOM 519 O O . LEU A 1 75 ? -10.643 -10.305 9.024 1.00 11.16 70 LEU A O 1
ATOM 524 N N . GLU A 1 76 ? -12.588 -9.268 8.754 1.00 11.05 71 GLU A N 1
ATOM 525 C CA . GLU A 1 76 ? -12.811 -9.058 10.204 1.00 10.04 71 GLU A CA 1
ATOM 526 C C . GLU A 1 76 ? -11.644 -8.276 10.791 1.00 8.96 71 GLU A C 1
ATOM 527 O O . GLU A 1 76 ? -11.157 -8.572 11.880 1.00 12.05 71 GLU A O 1
ATOM 533 N N . VAL A 1 77 ? -11.172 -7.244 10.092 1.00 8.77 72 VAL A N 1
ATOM 534 C CA . VAL A 1 77 ? -10.071 -6.427 10.625 1.00 8.68 72 VAL A CA 1
ATOM 535 C C . VAL A 1 77 ? -10.588 -5.782 11.937 1.00 10.08 72 VAL A C 1
ATOM 536 O O . VAL A 1 77 ? -11.628 -5.067 11.939 1.00 11.64 72 VAL A O 1
ATOM 540 N N . ASP A 1 78 ? -9.872 -6.012 13.049 1.00 9.88 73 ASP A N 1
ATOM 541 C CA . ASP A 1 78 ? -10.358 -5.526 14.335 1.00 10.06 73 ASP A CA 1
ATOM 542 C C . ASP A 1 78 ? -10.518 -4.002 14.354 1.00 9.69 73 ASP A C 1
ATOM 543 O O . ASP A 1 78 ? -9.618 -3.311 13.906 1.00 10.48 73 ASP A O 1
ATOM 548 N N . ALA A 1 79 ? -11.613 -3.502 14.934 1.00 10.06 74 ALA A N 1
ATOM 549 C CA . ALA A 1 79 ? -11.841 -2.044 15.066 1.00 9.34 74 ALA A CA 1
ATOM 550 C C . ALA A 1 79 ? -11.155 -1.521 16.337 1.00 9.20 74 ALA A C 1
ATOM 551 O O . ALA A 1 79 ? -10.875 -0.320 16.465 1.00 11.91 74 ALA A O 1
ATOM 553 N N . ASP A 1 80 ? -10.904 -2.388 17.312 1.00 9.93 75 ASP A N 1
ATOM 554 C CA . ASP A 1 80 ? -10.608 -1.939 18.692 1.00 10.05 75 ASP A CA 1
ATOM 555 C C . ASP A 1 80 ? -9.245 -2.385 19.207 1.00 9.82 75 ASP A C 1
ATOM 556 O O . ASP A 1 80 ? -8.929 -2.111 20.350 1.00 11.93 75 ASP A O 1
ATOM 561 N N . ARG A 1 81 ? -8.416 -3.052 18.379 1.00 8.99 76 ARG A N 1
ATOM 562 C CA . ARG A 1 81 ? -7.086 -3.491 18.825 1.00 8.90 76 ARG A CA 1
ATOM 563 C C . ARG A 1 81 ? -6.233 -3.780 17.576 1.00 9.05 76 ARG A C 1
ATOM 564 O O . ARG A 1 81 ? -6.778 -3.984 16.490 1.00 9.81 76 ARG A O 1
ATOM 572 N N . VAL A 1 82 ? -4.920 -3.840 17.748 1.00 10.36 77 VAL A N 1
ATOM 573 C CA . VAL A 1 82 ? -4.086 -4.219 16.634 1.00 9.18 77 VAL A CA 1
ATOM 574 C C . VAL A 1 82 ? -4.420 -5.685 16.306 1.00 8.30 77 VAL A C 1
ATOM 575 O O . VAL A 1 82 ? -4.442 -6.536 17.194 1.00 10.25 77 VAL A O 1
ATOM 579 N N . PRO A 1 83 ? -4.684 -6.002 15.035 1.00 9.41 78 PRO A N 1
ATOM 580 C CA . PRO A 1 83 ? -5.150 -7.370 14.734 1.00 10.55 78 PRO A CA 1
ATOM 581 C C . PRO A 1 83 ? -4.073 -8.409 14.996 1.00 9.96 78 PRO A C 1
ATOM 582 O O . PRO A 1 83 ? -2.860 -8.128 14.840 1.00 11.04 78 PRO A O 1
ATOM 586 N N . ASP A 1 84 ? -4.527 -9.607 15.321 1.00 13.46 79 ASP A N 1
ATOM 587 C CA . ASP A 1 84 ? -3.697 -10.785 15.344 1.00 11.90 79 ASP A CA 1
ATOM 588 C C . ASP A 1 84 ? -3.530 -11.345 13.890 1.00 12.35 79 ASP A C 1
ATOM 589 O O . ASP A 1 84 ? -4.502 -11.702 13.230 1.00 12.87 79 ASP A O 1
ATOM 594 N N . PHE A 1 85 ? -2.316 -11.300 13.352 1.00 12.58 80 PHE A N 1
ATOM 595 C CA . PHE A 1 85 ? -2.061 -11.636 11.943 1.00 11.25 80 PHE A CA 1
ATOM 596 C C . PHE A 1 85 ? -2.478 -13.085 11.613 1.00 12.08 80 PHE A C 1
ATOM 597 O O . PHE A 1 85 ? -3.021 -13.351 10.563 1.00 12.89 80 PHE A O 1
ATOM 605 N N . ASN A 1 86 ? -2.281 -13.989 12.551 1.00 14.95 81 ASN A N 1
ATOM 606 C CA . ASN A 1 86 ? -2.719 -15.385 12.322 1.00 15.95 81 ASN A CA 1
ATOM 607 C C . ASN A 1 86 ? -4.214 -15.582 12.080 1.00 16.07 81 ASN A C 1
ATOM 608 O O . ASN A 1 86 ? -4.639 -16.302 11.175 1.00 17.96 81 ASN A O 1
ATOM 613 N N . LYS A 1 87 ? -5.005 -14.918 12.912 1.00 15.40 82 LYS A N 1
ATOM 614 C CA . LYS A 1 87 ? -6.442 -14.873 12.734 1.00 16.26 82 LYS A CA 1
ATOM 615 C C . LYS A 1 87 ? -6.875 -14.274 11.412 1.00 14.60 82 LYS A C 1
ATOM 616 O O . LYS A 1 87 ? -7.717 -14.869 10.739 1.00 15.13 82 LYS A O 1
ATOM 622 N N . LEU A 1 88 ? -6.338 -13.080 11.030 1.00 12.03 83 LEU A N 1
ATOM 623 C CA . LEU A 1 88 ? -6.715 -12.511 9.773 1.00 13.31 83 LEU A CA 1
ATOM 624 C C . LEU A 1 88 ? -6.345 -13.524 8.668 1.00 10.45 83 LEU A C 1
ATOM 625 O O . LEU A 1 88 ? -7.073 -13.635 7.654 1.00 12.76 83 LEU A O 1
ATOM 630 N N . ASN A 1 89 ? -5.172 -14.157 8.784 1.00 11.64 84 ASN A N 1
ATOM 631 C CA . ASN A 1 89 ? -4.682 -15.036 7.725 1.00 11.34 84 ASN A CA 1
ATOM 632 C C . ASN A 1 89 ? -5.613 -16.197 7.459 1.00 12.49 84 ASN A C 1
ATOM 633 O O . ASN A 1 89 ? -5.673 -16.691 6.334 1.00 13.34 84 ASN A O 1
ATOM 638 N N . GLN A 1 90 ? -6.378 -16.607 8.470 1.00 13.01 85 GLN A N 1
ATOM 639 C CA . GLN A 1 90 ? -7.310 -17.690 8.196 1.00 14.53 85 GLN A CA 1
ATOM 640 C C . GLN A 1 90 ? -8.320 -17.280 7.118 1.00 15.03 85 GLN A C 1
ATOM 641 O O . GLN A 1 90 ? -8.631 -18.068 6.231 1.00 16.93 85 GLN A O 1
ATOM 647 N N . LYS A 1 91 ? -8.809 -16.020 7.195 1.00 13.06 86 LYS A N 1
ATOM 648 C CA . LYS A 1 91 ? -9.760 -15.522 6.209 1.00 14.43 86 LYS A CA 1
ATOM 649 C C . LYS A 1 91 ? -9.100 -15.193 4.872 1.00 12.77 86 LYS A C 1
ATOM 650 O O . LYS A 1 91 ? -9.682 -15.446 3.767 1.00 13.64 86 LYS A O 1
ATOM 656 N N . LEU A 1 92 ? -7.917 -14.581 4.941 1.00 12.32 87 LEU A N 1
ATOM 657 C CA . LEU A 1 92 ? -7.284 -14.199 3.689 1.00 13.34 87 LEU A CA 1
ATOM 658 C C . LEU A 1 92 ? -6.902 -15.443 2.856 1.00 11.34 87 LEU A C 1
ATOM 659 O O . LEU A 1 92 ? -7.005 -15.463 1.563 1.00 12.68 87 LEU A O 1
ATOM 664 N N . MET A 1 93 ? -6.358 -16.444 3.563 1.00 10.61 88 MET A N 1
ATOM 665 C CA A MET A 1 93 ? -5.935 -17.681 2.876 0.50 10.04 88 MET A CA 1
ATOM 666 C CA B MET A 1 93 ? -5.938 -17.683 2.890 0.50 10.51 8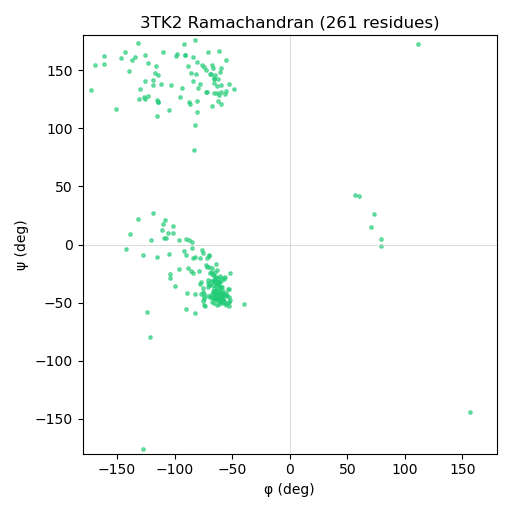8 MET A CA 1
ATOM 667 C C . MET A 1 93 ? -7.122 -18.312 2.139 1.00 10.23 88 MET A C 1
ATOM 668 O O . MET A 1 93 ? -7.002 -18.714 0.978 1.00 9.86 88 MET A O 1
ATOM 677 N N . ALA A 1 94 ? -8.292 -18.393 2.804 1.00 9.81 89 ALA A N 1
ATOM 678 C CA . ALA A 1 94 ? -9.490 -19.010 2.171 1.00 10.37 89 ALA A CA 1
ATOM 679 C C . ALA A 1 94 ? -9.998 -18.221 0.984 1.00 11.05 89 ALA A C 1
ATOM 680 O O . ALA A 1 94 ? -10.519 -18.809 0.050 1.00 12.78 89 ALA A O 1
ATOM 682 N N . ALA A 1 95 ? -9.806 -16.878 1.010 1.00 11.64 90 ALA A N 1
ATOM 683 C CA . ALA A 1 95 ? -10.222 -16.056 -0.135 1.00 11.45 90 ALA A CA 1
ATOM 684 C C . ALA A 1 95 ? -9.355 -16.130 -1.354 1.00 10.48 90 ALA A C 1
ATOM 685 O O . ALA A 1 95 ? -9.870 -16.323 -2.461 1.00 11.04 90 ALA A O 1
ATOM 687 N N . THR A 1 96 ? -8.036 -15.911 -1.169 1.00 10.97 91 THR A N 1
ATOM 688 C CA . THR A 1 96 ? -7.140 -15.797 -2.339 1.00 10.79 91 THR A CA 1
ATOM 689 C C . THR A 1 96 ? -5.817 -16.510 -2.135 1.00 8.94 91 THR A C 1
ATOM 690 O O . THR A 1 96 ? -4.971 -16.419 -3.025 1.00 10.88 91 THR A O 1
ATOM 694 N N . GLY A 1 97 ? -5.655 -17.297 -1.058 1.00 9.27 92 GLY A N 1
ATOM 695 C CA . GLY A 1 97 ? -4.417 -18.012 -0.825 1.00 9.08 92 GLY A CA 1
ATOM 696 C C . GLY A 1 97 ? -3.246 -17.117 -0.442 1.00 8.13 92 GLY A C 1
ATOM 697 O O . GLY A 1 97 ? -2.099 -17.572 -0.389 1.00 9.68 92 GLY A O 1
ATOM 698 N N . TRP A 1 98 ? -3.548 -15.873 -0.064 1.00 7.74 93 TRP A N 1
ATOM 699 C CA . TRP A 1 98 ? -2.519 -14.952 0.481 1.00 9.02 93 TRP A CA 1
ATOM 700 C C . TRP A 1 98 ? -2.431 -15.062 1.990 1.00 8.94 93 TRP A C 1
ATOM 701 O O . TRP A 1 98 ? -3.387 -15.446 2.696 1.00 10.65 93 TRP A O 1
ATOM 712 N N . LYS A 1 99 ? -1.331 -14.564 2.519 1.00 8.70 94 LYS A N 1
ATOM 713 C CA . LYS A 1 99 ? -1.207 -14.359 3.969 1.00 9.54 94 LYS A CA 1
ATOM 714 C C . LYS A 1 99 ? -0.337 -13.120 4.182 1.00 9.07 94 LYS A C 1
ATOM 715 O O . LYS A 1 99 ? 0.422 -12.713 3.299 1.00 9.13 94 LYS A O 1
ATOM 721 N N . ILE A 1 100 ? -0.442 -12.571 5.365 1.00 9.33 95 ILE A N 1
ATOM 722 C CA A ILE A 1 100 ? 0.463 -11.513 5.770 0.50 9.45 95 ILE A CA 1
ATOM 723 C CA B ILE A 1 100 ? 0.466 -11.509 5.808 0.50 9.32 95 ILE A CA 1
ATOM 724 C C . ILE A 1 100 ? 1.589 -12.066 6.664 1.00 8.56 95 ILE A C 1
ATOM 725 O O . ILE A 1 100 ? 1.389 -13.053 7.370 1.00 10.72 95 ILE A O 1
ATOM 734 N N . VAL A 1 101 ? 2.780 -11.474 6.574 1.00 9.76 96 VAL A N 1
ATOM 735 C CA . VAL A 1 101 ? 3.902 -11.800 7.420 1.00 8.97 96 VAL A CA 1
ATOM 736 C C . VAL A 1 101 ? 4.444 -10.563 8.113 1.00 9.88 96 VAL A C 1
ATOM 737 O O . VAL A 1 101 ? 4.445 -9.485 7.518 1.00 10.23 96 VAL A O 1
ATOM 741 N N . ALA A 1 102 ? 4.829 -10.702 9.373 1.00 9.61 97 ALA A N 1
ATOM 742 C CA . ALA A 1 102 ? 5.360 -9.574 10.120 1.00 9.53 97 ALA A CA 1
ATOM 743 C C . ALA A 1 102 ? 6.805 -9.303 9.744 1.00 10.27 97 ALA A C 1
ATOM 744 O O . ALA A 1 102 ? 7.600 -10.232 9.663 1.00 13.08 97 ALA A O 1
ATOM 746 N N . VAL A 1 103 ? 7.157 -8.029 9.595 1.00 10.33 98 VAL A N 1
ATOM 747 C CA . VAL A 1 103 ? 8.517 -7.623 9.310 1.00 10.23 98 VAL A CA 1
ATOM 748 C C . VAL A 1 103 ? 8.858 -6.428 10.247 1.00 10.25 98 VAL A C 1
ATOM 749 O O . VAL A 1 103 ? 7.944 -5.834 10.842 1.00 9.60 98 VAL A O 1
ATOM 753 N N . PRO A 1 104 ? 10.147 -6.127 10.435 1.00 11.92 99 PRO A N 1
ATOM 754 C CA . PRO A 1 104 ? 10.486 -5.067 11.418 1.00 11.54 99 PRO A CA 1
ATOM 755 C C . PRO A 1 104 ? 10.179 -3.659 10.990 1.00 12.08 99 PRO A C 1
ATOM 756 O O . PRO A 1 104 ? 10.195 -2.723 11.814 1.00 10.78 99 PRO A O 1
ATOM 760 N N . GLY A 1 105 ? 10.001 -3.497 9.693 1.00 12.49 100 GLY A N 1
ATOM 761 C CA . GLY A 1 105 ? 9.855 -2.201 9.111 1.00 13.85 100 GLY A CA 1
ATOM 762 C C . GLY A 1 105 ? 10.265 -2.363 7.668 1.00 15.77 100 GLY A C 1
ATOM 763 O O . GLY A 1 105 ? 10.083 -3.409 7.084 1.00 14.82 100 GLY A O 1
ATOM 764 N N . LEU A 1 106 ? 10.897 -1.352 7.119 1.00 17.61 101 LEU A N 1
ATOM 765 C CA . LEU A 1 106 ? 11.423 -1.495 5.731 1.00 18.54 101 LEU A CA 1
ATOM 766 C C . LEU A 1 106 ? 12.365 -2.731 5.586 1.00 18.41 101 LEU A C 1
ATOM 767 O O . LEU A 1 106 ? 13.221 -2.946 6.422 1.00 18.83 101 LEU A O 1
ATOM 772 N N A ILE A 1 107 ? 12.307 -3.353 4.399 0.50 17.59 102 ILE A N 1
ATOM 773 N N B ILE A 1 107 ? 12.187 -3.571 4.546 0.50 18.50 102 ILE A N 1
ATOM 774 C CA A ILE A 1 107 ? 13.057 -4.561 4.124 0.50 16.99 102 ILE A CA 1
ATOM 775 C CA B ILE A 1 107 ? 13.034 -4.777 4.291 0.50 17.74 102 ILE A CA 1
ATOM 776 C C A ILE A 1 107 ? 13.757 -4.497 2.795 0.50 17.90 102 ILE A C 1
ATOM 777 C C B ILE A 1 107 ? 13.717 -4.569 2.931 0.50 18.40 102 ILE A C 1
ATOM 778 O O A ILE A 1 107 ? 13.365 -3.673 1.953 0.50 17.06 102 ILE A O 1
ATOM 779 O O B ILE A 1 107 ? 13.281 -3.661 2.201 0.50 17.96 102 ILE A O 1
ATOM 788 N N . PRO A 1 108 ? 14.766 -5.385 2.573 1.00 17.78 103 PRO A N 1
ATOM 789 C CA . PRO A 1 108 ? 15.402 -5.389 1.235 1.00 19.06 103 PRO A CA 1
ATOM 790 C C . PRO A 1 108 ? 14.396 -5.659 0.132 1.00 19.20 103 PRO A C 1
ATOM 791 O O . PRO A 1 108 ? 13.486 -6.475 0.273 1.00 19.39 103 PRO A O 1
ATOM 795 N N . ASP A 1 109 ? 14.528 -4.892 -0.957 1.00 18.85 104 ASP A N 1
ATOM 796 C CA . ASP A 1 109 ? 13.630 -5.013 -2.100 1.00 19.67 104 ASP A CA 1
ATOM 797 C C . ASP A 1 109 ? 13.521 -6.422 -2.601 1.00 19.22 104 ASP A C 1
ATOM 798 O O . ASP A 1 109 ? 12.405 -6.865 -2.898 1.00 16.37 104 ASP A O 1
ATOM 803 N N . ASP A 1 110 ? 14.617 -7.145 -2.746 1.00 20.09 105 ASP A N 1
ATOM 804 C CA . ASP A 1 110 ? 14.496 -8.495 -3.312 1.00 20.64 105 ASP A CA 1
ATOM 805 C C . ASP A 1 110 ? 13.645 -9.408 -2.390 1.00 19.55 105 ASP A C 1
ATOM 806 O O . ASP A 1 110 ? 12.899 -10.265 -2.876 1.00 19.25 105 ASP A O 1
ATOM 811 N N . VAL A 1 111 ? 13.722 -9.165 -1.076 1.00 18.40 106 VAL A N 1
ATOM 812 C CA . VAL A 1 111 ? 12.938 -9.910 -0.064 1.00 16.99 106 VAL A CA 1
ATOM 813 C C . VAL A 1 111 ? 11.442 -9.522 -0.254 1.00 13.80 106 VAL A C 1
ATOM 814 O O . VAL A 1 111 ? 10.569 -10.375 -0.209 1.00 14.88 106 VAL A O 1
ATOM 818 N N . PHE A 1 112 ? 11.188 -8.217 -0.454 1.00 12.88 107 PHE A N 1
ATOM 819 C CA . PHE A 1 112 ? 9.814 -7.692 -0.575 1.00 13.26 107 PHE A CA 1
ATOM 820 C C . PHE A 1 112 ? 9.173 -8.358 -1.783 1.00 11.07 107 PHE A C 1
ATOM 821 O O . PHE A 1 112 ? 8.069 -8.894 -1.730 1.00 10.36 107 PHE A O 1
ATOM 829 N N . PHE A 1 113 ? 9.862 -8.321 -2.917 1.00 11.27 108 PHE A N 1
ATOM 830 C CA . PHE A 1 113 ? 9.373 -8.960 -4.154 1.00 11.25 108 PHE A CA 1
ATOM 831 C C . PHE A 1 113 ? 9.205 -10.404 -3.995 1.00 10.95 108 PHE A C 1
ATOM 832 O O . PHE A 1 113 ? 8.185 -10.894 -4.523 1.00 11.21 108 PHE A O 1
ATOM 840 N N . GLU A 1 114 ? 10.169 -11.112 -3.378 1.00 10.10 109 GLU A N 1
ATOM 841 C CA . GLU A 1 114 ? 10.032 -12.531 -3.231 1.00 12.80 109 GLU A CA 1
ATOM 842 C C . GLU A 1 114 ? 8.834 -12.823 -2.391 1.00 10.49 109 GLU A C 1
ATOM 843 O O . GLU A 1 114 ? 8.187 -13.829 -2.662 1.00 11.16 109 GLU A O 1
ATOM 849 N N . HIS A 1 115 ? 8.502 -11.986 -1.381 1.00 10.44 110 HIS A N 1
ATOM 850 C CA . HIS A 1 115 ? 7.304 -12.239 -0.611 1.00 8.41 110 HIS A CA 1
ATOM 851 C C . HIS A 1 115 ? 6.065 -12.130 -1.497 1.00 7.72 110 HIS A C 1
ATOM 852 O O . HIS A 1 115 ? 5.240 -13.061 -1.529 1.00 7.36 110 HIS A O 1
ATOM 859 N N . LEU A 1 116 ? 5.934 -11.020 -2.224 1.00 7.46 111 LEU A N 1
ATOM 860 C CA . LEU A 1 116 ? 4.731 -10.850 -3.070 1.00 7.22 111 LEU A CA 1
ATOM 861 C C . LEU A 1 116 ? 4.632 -12.004 -4.103 1.00 7.09 111 LEU A C 1
ATOM 862 O O . LEU A 1 116 ? 3.532 -12.455 -4.415 1.00 7.60 111 LEU A O 1
ATOM 867 N N . ALA A 1 117 ? 5.767 -12.373 -4.689 1.00 7.26 112 ALA A N 1
ATOM 868 C CA . ALA A 1 117 ? 5.816 -13.426 -5.699 1.00 7.87 112 ALA A CA 1
ATOM 869 C C . ALA A 1 117 ? 5.223 -14.749 -5.176 1.00 8.54 112 ALA A C 1
ATOM 870 O O . ALA A 1 117 ? 4.803 -15.606 -5.978 1.00 10.78 112 ALA A O 1
ATOM 872 N N . ASN A 1 118 ? 5.303 -14.941 -3.824 1.00 7.37 113 ASN A N 1
ATOM 873 C CA . ASN A 1 118 ? 4.824 -16.105 -3.120 1.00 7.84 113 ASN A CA 1
ATOM 874 C C . ASN A 1 118 ? 3.582 -15.819 -2.314 1.00 7.99 113 ASN A C 1
ATOM 875 O O . ASN A 1 118 ? 3.234 -16.605 -1.425 1.00 9.92 113 ASN A O 1
ATOM 880 N N . ARG A 1 119 ? 2.865 -14.765 -2.653 1.00 7.11 114 ARG A N 1
ATOM 881 C CA . ARG A 1 119 ? 1.600 -14.456 -2.031 1.00 7.14 114 ARG A CA 1
ATOM 882 C C . ARG A 1 119 ? 1.725 -14.227 -0.542 1.00 6.55 114 ARG A C 1
ATOM 883 O O . ARG A 1 119 ? 0.828 -14.604 0.234 1.00 7.76 114 ARG A O 1
ATOM 891 N N . ARG A 1 120 ? 2.781 -13.519 -0.143 1.00 7.73 115 ARG A N 1
ATOM 892 C CA . ARG A 1 120 ? 2.960 -13.098 1.253 1.00 6.86 115 ARG A CA 1
ATOM 893 C C . ARG A 1 120 ? 3.091 -11.601 1.241 1.00 6.47 115 ARG A C 1
ATOM 894 O O . ARG A 1 120 ? 3.867 -11.040 0.468 1.00 7.31 115 ARG A O 1
ATOM 902 N N . PHE A 1 121 ? 2.271 -10.945 2.069 1.00 6.80 116 PHE A N 1
ATOM 903 C CA . PHE A 1 121 ? 2.319 -9.487 2.084 1.00 7.15 116 PHE A CA 1
ATOM 904 C C . PHE A 1 121 ? 3.038 -9.048 3.343 1.00 6.65 116 PHE A C 1
ATOM 905 O O . PHE A 1 121 ? 2.521 -9.311 4.444 1.00 7.91 116 PHE A O 1
ATOM 913 N N . PRO A 1 122 ? 4.199 -8.395 3.267 1.00 6.58 117 PRO A N 1
ATOM 914 C CA . PRO A 1 122 ? 4.914 -7.953 4.478 1.00 6.69 117 PRO A CA 1
ATOM 915 C C . PRO A 1 122 ? 4.261 -6.770 5.189 1.00 7.22 117 PRO A C 1
ATOM 916 O O . PRO A 1 122 ? 3.900 -5.760 4.524 1.00 8.65 117 PRO A O 1
ATOM 920 N N . VAL A 1 123 ? 4.088 -6.905 6.482 1.00 7.25 118 VAL A N 1
ATOM 921 C CA . VAL A 1 123 ? 3.401 -5.853 7.277 1.00 7.60 118 VAL A CA 1
ATOM 922 C C . VAL A 1 123 ? 4.367 -5.490 8.419 1.00 6.56 118 VAL A C 1
ATOM 923 O O . VAL A 1 123 ? 4.686 -6.371 9.243 1.00 7.27 118 VAL A O 1
ATOM 927 N N . THR A 1 124 ? 4.696 -4.188 8.546 1.00 7.19 119 THR A N 1
ATOM 928 C CA . THR A 1 124 ? 5.481 -3.717 9.666 1.00 7.48 119 THR A CA 1
ATOM 929 C C . THR A 1 124 ? 4.669 -3.971 10.919 1.00 7.58 119 THR A C 1
ATOM 930 O O . THR A 1 124 ? 3.494 -3.618 11.002 1.00 8.30 119 THR A O 1
ATOM 934 N N . TRP A 1 125 ? 5.299 -4.590 11.928 1.00 7.22 120 TRP A N 1
ATOM 935 C CA . TRP A 1 125 ? 4.488 -5.036 13.044 1.00 8.15 120 TRP A CA 1
ATOM 936 C C . TRP A 1 125 ? 4.049 -3.949 14.017 1.00 7.76 120 TRP A C 1
ATOM 937 O O . TRP A 1 125 ? 2.993 -4.090 14.686 1.00 7.34 120 TRP A O 1
ATOM 948 N N . TRP A 1 126 ? 4.900 -2.940 14.167 1.00 7.60 121 TRP A N 1
ATOM 949 C CA . TRP A 1 126 ? 4.723 -1.982 15.251 1.00 7.12 121 TRP A CA 1
ATOM 950 C C . TRP A 1 126 ? 3.857 -0.796 14.791 1.00 7.94 121 TRP A C 1
ATOM 951 O O . TRP A 1 126 ? 3.625 -0.601 13.608 1.00 7.29 121 TRP A O 1
ATOM 962 N N . LEU A 1 127 ? 3.335 -0.051 15.763 1.00 8.51 122 LEU A N 1
ATOM 963 C CA . LEU A 1 127 ? 2.406 1.073 15.507 1.00 8.02 122 LEU A CA 1
ATOM 964 C C . LEU A 1 127 ? 3.026 2.406 15.908 1.00 9.31 122 LEU A C 1
ATOM 965 O O . LEU A 1 127 ? 3.802 2.478 16.858 1.00 10.59 122 LEU A O 1
ATOM 970 N N . ARG A 1 128 ? 2.697 3.441 15.162 1.00 9.63 123 ARG A N 1
ATOM 971 C CA . ARG A 1 128 ? 3.087 4.791 15.542 1.00 10.22 123 ARG A CA 1
ATOM 972 C C . ARG A 1 128 ? 2.595 5.107 16.972 1.00 13.95 123 ARG A C 1
ATOM 973 O O . ARG A 1 128 ? 1.635 4.511 17.507 1.00 14.17 123 ARG A O 1
ATOM 981 N N . GLU A 1 129 ? 3.253 6.088 17.569 1.00 17.31 124 GLU A N 1
ATOM 982 C CA . GLU A 1 129 ? 2.847 6.529 18.896 1.00 19.21 124 GLU A CA 1
ATOM 983 C C . GLU A 1 129 ? 1.694 7.541 18.780 1.00 19.84 124 GLU A C 1
ATOM 984 O O . GLU A 1 129 ? 1.471 8.089 17.689 1.00 18.91 124 GLU A O 1
ATOM 990 N N . PRO A 1 130 ? 0.931 7.762 19.894 1.00 20.85 125 PRO A N 1
ATOM 991 C CA . PRO A 1 130 ? -0.253 8.573 19.742 1.00 21.72 125 PRO A CA 1
ATOM 992 C C . PRO A 1 130 ? 0.096 9.982 19.358 1.00 22.37 125 PRO A C 1
ATOM 993 O O . PRO A 1 130 ? -0.714 10.637 18.702 1.00 22.22 125 PRO A O 1
ATOM 997 N N . HIS A 1 131 ? 1.284 10.456 19.742 1.00 23.48 126 HIS A N 1
ATOM 998 C CA . HIS A 1 131 ? 1.697 11.804 19.271 1.00 25.71 126 HIS A CA 1
ATOM 999 C C . HIS A 1 131 ? 1.866 11.895 17.754 1.00 24.62 126 HIS A C 1
ATOM 1000 O O . HIS A 1 131 ? 1.802 12.984 17.198 1.00 24.10 126 HIS A O 1
ATOM 1007 N N . GLN A 1 132 ? 1.973 10.728 17.104 1.00 21.86 127 GLN A N 1
ATOM 1008 C CA . GLN A 1 132 ? 2.1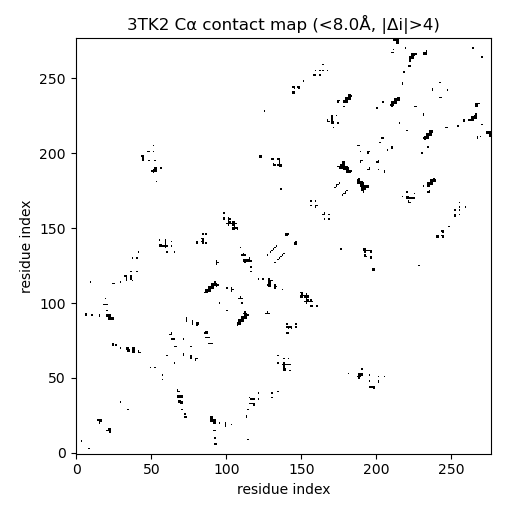52 10.646 15.658 1.00 22.09 127 GLN A CA 1
ATOM 1009 C C . GLN A 1 132 ? 0.870 10.191 14.933 1.00 20.64 127 GLN A C 1
ATOM 1010 O O . GLN A 1 132 ? 0.929 9.866 13.772 1.00 20.35 127 GLN A O 1
ATOM 1016 N N . LEU A 1 133 ? -0.258 10.135 15.632 1.00 21.26 128 LEU A N 1
ATOM 1017 C CA . LEU A 1 133 ? -1.551 9.814 15.037 1.00 21.78 128 LEU A CA 1
ATOM 1018 C C . LEU A 1 133 ? -1.825 10.430 13.643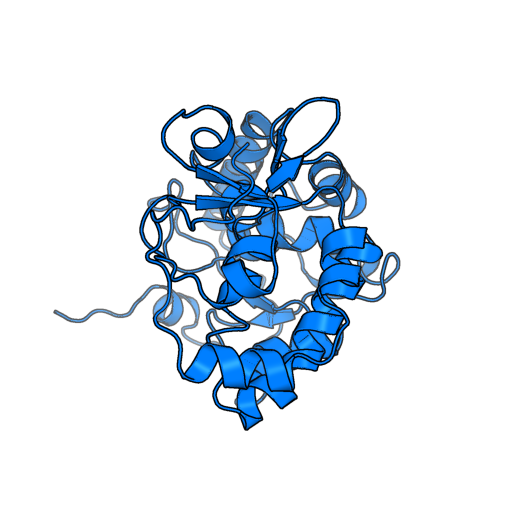 1.00 22.13 128 LEU A C 1
ATOM 1019 O O . LEU A 1 133 ? -2.212 9.756 12.698 1.00 21.47 128 LEU A O 1
ATOM 1024 N N . ASP A 1 134 ? -1.629 11.736 13.499 1.00 22.69 129 ASP A N 1
ATOM 1025 C CA . ASP A 1 134 ? -1.930 12.461 12.264 1.00 23.39 129 ASP A CA 1
ATOM 1026 C C . ASP A 1 134 ? -1.139 12.013 11.029 1.00 23.84 129 ASP A C 1
ATOM 1027 O O . ASP A 1 134 ? -1.637 12.165 9.891 1.00 25.92 129 ASP A O 1
ATOM 1032 N N . TYR A 1 135 ? 0.094 11.566 11.237 1.00 23.21 130 TYR A N 1
ATOM 1033 C CA . TYR A 1 135 ? 0.994 11.236 10.138 1.00 23.84 130 TYR A CA 1
ATOM 1034 C C . TYR A 1 135 ? 2.268 10.586 10.712 1.00 22.76 130 TYR A C 1
ATOM 1035 O O . TYR A 1 135 ? 2.856 11.087 11.702 1.00 22.29 130 TYR A O 1
ATOM 1044 N N . LEU A 1 136 ? 2.687 9.466 10.097 1.00 22.95 131 LEU A N 1
ATOM 1045 C CA . LEU A 1 136 ? 4.022 8.905 10.262 1.00 23.14 131 LEU A CA 1
ATOM 1046 C C . LEU A 1 136 ? 4.679 8.704 8.877 1.00 22.95 131 LEU A C 1
ATOM 1047 O O . LEU A 1 136 ? 4.099 8.029 8.063 1.00 22.40 131 LEU A O 1
ATOM 1052 N N . GLN A 1 137 ? 5.880 9.227 8.662 1.00 23.78 132 GLN A N 1
ATOM 1053 C CA . GLN A 1 137 ? 6.660 8.907 7.437 1.00 23.91 132 GLN A CA 1
ATOM 1054 C C . GLN A 1 137 ? 6.899 7.386 7.188 1.00 23.11 132 GLN A C 1
ATOM 1055 O O . GLN A 1 137 ? 6.641 6.906 6.106 1.00 24.16 132 GLN A O 1
ATOM 1061 N N . GLU A 1 138 ? 7.412 6.666 8.179 1.00 20.68 133 GLU A N 1
ATOM 1062 C CA . GLU A 1 138 ? 7.714 5.223 8.043 1.00 20.63 133 GLU A CA 1
ATOM 1063 C C . GLU A 1 138 ? 6.371 4.490 7.921 1.00 18.84 133 GLU A C 1
ATOM 1064 O O . GLU A 1 138 ? 5.371 4.918 8.470 1.00 18.71 133 GLU A O 1
ATOM 1070 N N . PRO A 1 139 ? 6.313 3.409 7.170 1.00 17.04 134 PRO A N 1
ATOM 1071 C CA . PRO A 1 139 ? 5.117 2.537 7.248 1.00 15.52 134 PRO A CA 1
ATOM 1072 C C . PRO A 1 139 ? 5.016 1.980 8.646 1.00 14.97 134 PRO A C 1
ATOM 1073 O O . PRO A 1 139 ? 6.067 1.716 9.302 1.00 18.55 134 PRO A O 1
ATOM 1077 N N . ASP A 1 140 ? 3.796 1.860 9.151 1.00 11.14 135 ASP A N 1
ATOM 1078 C CA . ASP A 1 140 ? 3.556 1.177 10.394 1.00 8.55 135 ASP A CA 1
ATOM 1079 C C . ASP A 1 140 ? 2.485 0.133 10.194 1.00 7.83 135 ASP A C 1
ATOM 1080 O O . ASP A 1 140 ? 1.976 -0.063 9.068 1.00 7.90 135 ASP A O 1
ATOM 1085 N N . VAL A 1 141 ? 2.089 -0.523 11.263 1.00 6.45 136 VAL A N 1
ATOM 1086 C CA . VAL A 1 141 ? 1.098 -1.612 11.081 1.00 6.83 136 VAL A CA 1
ATOM 1087 C C . VAL A 1 141 ? -0.246 -1.083 10.631 1.00 5.99 136 VAL A C 1
ATOM 1088 O O . VAL A 1 141 ? -0.981 -1.749 9.936 1.00 6.85 136 VAL A O 1
ATOM 1092 N N . PHE A 1 142 ? -0.619 0.136 11.036 1.00 5.92 137 PHE A N 1
ATOM 1093 C CA . PHE A 1 142 ? -1.875 0.678 10.559 1.00 6.54 137 PHE A CA 1
ATOM 1094 C C . PHE A 1 142 ? -1.835 0.915 9.063 1.00 6.63 137 PHE A C 1
ATOM 1095 O O . PHE A 1 142 ? -2.733 0.489 8.300 1.00 7.83 137 PHE A O 1
ATOM 1103 N N . HIS A 1 143 ? -0.785 1.610 8.586 1.00 7.55 138 HIS A N 1
ATOM 1104 C CA . HIS A 1 143 ? -0.677 1.796 7.135 1.00 8.77 138 HIS A CA 1
ATOM 1105 C C . HIS A 1 143 ? -0.613 0.490 6.345 1.00 8.93 138 HIS A C 1
ATOM 1106 O O . HIS A 1 143 ? -1.328 0.276 5.355 1.00 9.45 138 HIS A O 1
ATOM 1113 N N . ASP A 1 144 ? 0.229 -0.386 6.828 1.00 8.61 139 ASP A N 1
ATOM 1114 C CA . ASP A 1 144 ? 0.409 -1.632 6.075 1.00 9.10 139 ASP A CA 1
ATOM 1115 C C . ASP A 1 144 ? -0.793 -2.551 6.138 1.00 8.96 139 ASP A C 1
ATOM 1116 O O . ASP A 1 144 ? -1.175 -3.119 5.113 1.00 14.25 139 ASP A O 1
ATOM 1121 N N . LEU A 1 145 ? -1.384 -2.742 7.300 1.00 7.54 140 LEU A N 1
ATOM 1122 C CA . LEU A 1 145 ? -2.484 -3.692 7.419 1.00 7.46 140 LEU A CA 1
ATOM 1123 C C . LEU A 1 145 ? -3.781 -3.021 6.971 1.00 8.53 140 LEU A C 1
ATOM 1124 O O . LEU A 1 145 ? -4.416 -3.492 6.032 1.00 10.97 140 LEU A O 1
ATOM 1129 N N . PHE A 1 146 ? -4.169 -1.916 7.625 1.00 7.34 141 PHE A N 1
ATOM 1130 C CA . PHE A 1 146 ? -5.427 -1.231 7.243 1.00 8.04 141 PHE A CA 1
ATOM 1131 C C . PHE A 1 146 ? -5.375 -0.738 5.776 1.00 8.39 141 PHE A C 1
ATOM 1132 O O . PHE A 1 146 ? -6.360 -0.922 5.029 1.00 8.85 141 PHE A O 1
ATOM 1140 N N . GLY A 1 147 ? -4.254 -0.127 5.359 1.00 8.06 142 GLY A N 1
ATOM 1141 C CA . GLY A 1 147 ? -4.189 0.471 4.023 1.00 8.36 142 GLY A CA 1
ATOM 1142 C C . GLY A 1 147 ? -4.071 -0.577 2.945 1.00 7.62 142 GLY A C 1
ATOM 1143 O O . GLY A 1 147 ? -4.722 -0.433 1.895 1.00 9.46 142 GLY A O 1
ATOM 1144 N N . HIS A 1 148 ? -3.258 -1.614 3.111 1.00 7.49 143 HIS A N 1
ATOM 1145 C CA . HIS A 1 148 ? -2.889 -2.492 2.001 1.00 7.81 143 HIS A CA 1
ATOM 1146 C C . HIS A 1 148 ? -3.667 -3.786 1.956 1.00 8.72 143 HIS A C 1
ATOM 1147 O O . HIS A 1 148 ? -3.925 -4.340 0.859 1.00 12.35 143 HIS A O 1
ATOM 1154 N N . VAL A 1 149 ? -4.007 -4.357 3.091 1.00 8.64 144 VAL A N 1
ATOM 1155 C CA . VAL A 1 149 ? -4.482 -5.754 3.123 1.00 9.32 144 VAL A CA 1
ATOM 1156 C C . VAL A 1 149 ? -5.939 -5.958 2.673 1.00 9.70 144 VAL A C 1
ATOM 1157 O O . VAL A 1 149 ? -6.182 -6.997 2.033 1.00 10.37 144 VAL A O 1
ATOM 1161 N N . PRO A 1 150 ? -6.863 -5.035 2.926 1.00 9.34 145 PRO A N 1
ATOM 1162 C CA . PRO A 1 150 ? -8.240 -5.331 2.520 1.00 8.59 145 PRO A CA 1
ATOM 1163 C C . PRO A 1 150 ? -8.382 -5.717 1.074 1.00 8.98 145 PRO A C 1
ATOM 1164 O O . PRO A 1 150 ? -9.266 -6.546 0.749 1.00 10.82 145 PRO A O 1
ATOM 1168 N N . LEU A 1 151 ? -7.644 -5.096 0.143 1.00 10.20 146 LEU A N 1
ATOM 1169 C CA . LEU A 1 151 ? -7.855 -5.410 -1.252 1.00 12.07 146 LEU A CA 1
ATOM 1170 C C . LEU A 1 151 ? -7.251 -6.772 -1.628 1.00 12.50 146 LEU A C 1
ATOM 1171 O O . LEU A 1 151 ? -7.485 -7.257 -2.761 1.00 14.57 146 LEU A O 1
ATOM 1176 N N . LEU A 1 152 ? -6.498 -7.419 -0.729 1.00 11.48 147 LEU A N 1
ATOM 1177 C CA . LEU A 1 152 ? -5.931 -8.776 -1.080 1.00 12.90 147 LEU A CA 1
ATOM 1178 C C . LEU A 1 152 ? -6.964 -9.864 -1.161 1.00 13.21 147 LEU A C 1
ATOM 1179 O O . LEU A 1 152 ? -6.645 -10.933 -1.581 1.00 13.75 147 LEU A O 1
ATOM 1184 N N . ILE A 1 153 ? -8.181 -9.558 -0.727 1.00 13.19 148 ILE A N 1
ATOM 1185 C CA . ILE A 1 153 ? -9.277 -10.521 -0.809 1.00 14.81 148 ILE A CA 1
ATOM 1186 C C . ILE A 1 153 ? -9.842 -10.391 -2.239 1.00 14.16 148 ILE A C 1
ATOM 1187 O O . ILE A 1 153 ? -10.648 -11.221 -2.611 1.00 15.17 148 ILE A O 1
ATOM 1192 N N . ASN A 1 154 ? -9.476 -9.366 -3.045 1.00 13.66 149 ASN A N 1
ATOM 1193 C CA . ASN A 1 154 ? -9.973 -9.257 -4.414 1.00 12.65 149 ASN A CA 1
ATOM 1194 C C . ASN A 1 154 ? -9.047 -10.068 -5.347 1.00 12.54 149 ASN A C 1
ATOM 1195 O O . ASN A 1 154 ? -7.856 -9.859 -5.317 1.00 11.36 149 ASN A O 1
ATOM 1200 N N . PRO A 1 155 ? -9.572 -11.070 -6.072 1.00 10.39 150 PRO A N 1
ATOM 1201 C CA . PRO A 1 155 ? -8.645 -12.022 -6.700 1.00 10.22 150 PRO A CA 1
ATOM 1202 C C . PRO A 1 155 ? -7.871 -11.321 -7.818 1.00 9.12 150 PRO A C 1
ATOM 1203 O O . PRO A 1 155 ? -6.747 -11.723 -8.076 1.00 9.03 150 PRO A O 1
ATOM 1207 N N . VAL A 1 156 ? -8.443 -10.332 -8.522 1.00 9.06 151 VAL A N 1
ATOM 1208 C CA . VAL A 1 156 ? -7.720 -9.659 -9.622 1.00 8.90 151 VAL A CA 1
ATOM 1209 C C . VAL A 1 156 ? -6.584 -8.815 -9.026 1.00 7.17 151 VAL A C 1
ATOM 1210 O O . VAL A 1 156 ? -5.453 -8.866 -9.490 1.00 8.12 151 VAL A O 1
ATOM 1214 N N . PHE A 1 157 ? -6.883 -8.073 -7.962 1.00 8.30 152 PHE A N 1
ATOM 1215 C CA . PHE A 1 157 ? -5.861 -7.261 -7.323 1.00 8.16 152 PHE A CA 1
ATOM 1216 C C . PHE A 1 157 ? -4.786 -8.132 -6.700 1.00 6.45 152 PHE A C 1
ATOM 1217 O O . PHE A 1 157 ? -3.587 -7.844 -6.853 1.00 7.59 152 PHE A O 1
ATOM 1225 N N . ALA A 1 158 ? -5.167 -9.225 -6.081 1.00 7.58 153 ALA A N 1
ATOM 1226 C CA . ALA A 1 158 ? -4.188 -10.129 -5.503 1.00 6.67 153 ALA A CA 1
AT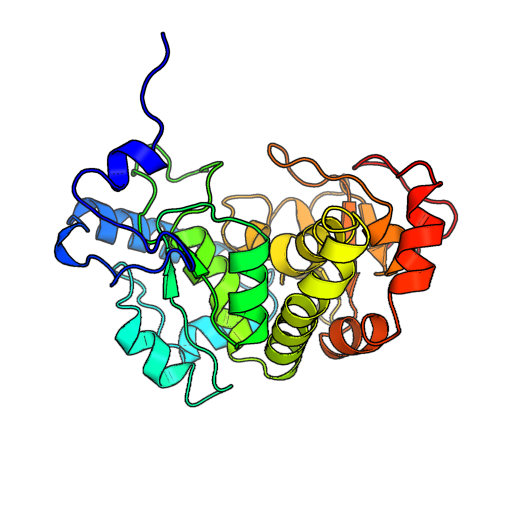OM 1227 C C . ALA A 1 158 ? -3.287 -10.712 -6.613 1.00 7.81 153 ALA A C 1
ATOM 1228 O O . ALA A 1 158 ? -2.055 -10.820 -6.419 1.00 8.47 153 ALA A O 1
ATOM 1230 N N . ASP A 1 159 ? -3.848 -11.037 -7.792 1.00 7.76 154 ASP A N 1
ATOM 1231 C CA . ASP A 1 159 ? -3.014 -11.574 -8.886 1.00 7.91 154 ASP A CA 1
ATOM 1232 C C . ASP A 1 159 ? -2.103 -10.480 -9.423 1.00 6.97 154 ASP A C 1
ATOM 1233 O O . ASP A 1 159 ? -0.978 -10.763 -9.784 1.00 7.89 154 ASP A O 1
ATOM 1238 N N . TYR A 1 160 ? -2.571 -9.213 -9.452 1.00 7.08 155 TYR A N 1
ATOM 1239 C CA . TYR A 1 160 ? -1.670 -8.143 -9.830 1.00 8.27 155 TYR A CA 1
ATOM 1240 C C . TYR A 1 160 ? -0.429 -8.049 -8.900 1.00 7.15 155 TYR A C 1
ATOM 1241 O O . TYR A 1 160 ? 0.688 -7.936 -9.357 1.00 8.07 155 TYR A O 1
ATOM 1250 N N . LEU A 1 161 ? -0.669 -8.154 -7.594 1.00 6.69 156 LEU A N 1
ATOM 1251 C CA . LEU A 1 161 ? 0.457 -8.078 -6.643 1.00 7.44 156 LEU A CA 1
ATOM 1252 C C . LEU A 1 161 ? 1.409 -9.239 -6.801 1.00 7.60 156 LEU A C 1
ATOM 1253 O O . LEU A 1 161 ? 2.624 -9.057 -6.698 1.00 8.32 156 LEU A O 1
ATOM 1258 N N . GLU A 1 162 ? 0.869 -10.448 -7.005 1.00 6.66 157 GLU A N 1
ATOM 1259 C CA . GLU A 1 162 ? 1.727 -11.566 -7.210 1.00 7.82 157 GLU A CA 1
ATOM 1260 C C . GLU A 1 162 ? 2.562 -11.416 -8.467 1.00 7.21 157 GLU A C 1
ATOM 1261 O O . GLU A 1 162 ? 3.763 -11.696 -8.495 1.00 8.58 157 GLU A O 1
ATOM 1267 N N . ALA A 1 163 ? 1.923 -10.947 -9.542 1.00 7.92 158 ALA A N 1
ATOM 1268 C CA . ALA A 1 163 ? 2.636 -10.717 -10.794 1.00 9.17 158 ALA A CA 1
ATOM 1269 C C . ALA A 1 163 ? 3.725 -9.686 -10.629 1.00 8.60 158 ALA A C 1
ATOM 1270 O O . ALA A 1 163 ? 4.838 -9.798 -11.177 1.00 9.60 158 ALA A O 1
ATOM 1272 N N . TYR A 1 164 ? 3.399 -8.608 -9.922 1.00 10.05 159 TYR A N 1
ATOM 1273 C CA . TYR A 1 164 ? 4.372 -7.559 -9.631 1.00 10.26 159 TYR A CA 1
ATOM 1274 C C . TYR A 1 164 ? 5.564 -8.198 -8.886 1.00 8.59 159 TYR A C 1
ATOM 1275 O O . TYR A 1 164 ? 6.759 -7.942 -9.231 1.00 11.05 159 TYR A O 1
ATOM 1284 N N . GLY A 1 165 ? 5.301 -8.967 -7.828 1.00 9.59 160 GLY A N 1
ATOM 1285 C CA . GLY A 1 165 ? 6.362 -9.647 -7.091 1.00 9.89 160 GLY A CA 1
ATOM 1286 C C . GLY A 1 165 ? 7.267 -10.460 -8.009 1.00 9.37 160 GLY A C 1
ATOM 1287 O O . GLY A 1 165 ? 8.509 -10.349 -7.963 1.00 9.87 160 GLY A O 1
ATOM 1288 N N . LYS A 1 166 ? 6.670 -11.245 -8.891 1.00 10.03 161 LYS A N 1
ATOM 1289 C CA . LYS A 1 166 ? 7.415 -12.090 -9.787 1.00 9.69 161 LYS A CA 1
ATOM 1290 C C . LYS A 1 166 ? 8.281 -11.263 -10.740 1.00 10.19 161 LYS A C 1
ATOM 1291 O O . LYS A 1 166 ? 9.313 -11.772 -11.182 1.00 11.46 161 LYS A O 1
ATOM 1297 N N . GLY A 1 167 ? 7.855 -10.043 -11.084 1.00 10.37 162 GLY A N 1
ATOM 1298 C CA . GLY A 1 167 ? 8.703 -9.165 -11.916 1.00 9.89 162 GLY A CA 1
ATOM 1299 C C . GLY A 1 167 ? 9.957 -8.606 -11.254 1.00 9.03 162 GLY A C 1
ATOM 1300 O O . GLY A 1 167 ? 10.794 -8.029 -11.954 1.00 10.64 162 GLY A O 1
ATOM 1301 N N . GLY A 1 168 ? 10.130 -8.770 -9.955 1.00 10.10 163 GLY A N 1
ATOM 1302 C CA . GLY A 1 168 ? 11.289 -8.178 -9.323 1.00 9.94 163 GLY A CA 1
ATOM 1303 C C . GLY A 1 168 ? 12.576 -8.775 -9.799 1.00 9.73 163 GLY A C 1
ATOM 1304 O O . GLY A 1 168 ? 13.588 -8.099 -9.793 1.00 12.15 163 GLY A O 1
ATOM 1305 N N . VAL A 1 169 ? 12.580 -10.051 -10.146 1.00 10.89 164 VAL A N 1
ATOM 1306 C CA . VAL A 1 169 ? 13.818 -10.719 -10.508 1.00 12.22 164 VAL A CA 1
ATOM 1307 C C . VAL A 1 169 ? 14.391 -10.113 -11.834 1.00 11.77 164 VAL A C 1
ATOM 1308 O O . VAL A 1 169 ? 15.577 -9.684 -11.894 1.00 12.86 164 VAL A O 1
ATOM 1312 N N . LYS A 1 170 ? 13.520 -9.937 -12.834 1.00 10.69 165 LYS A N 1
ATOM 1313 C CA . LYS A 1 170 ? 13.922 -9.348 -14.113 1.00 11.20 165 LYS A CA 1
ATOM 1314 C C . LYS A 1 170 ? 14.337 -7.919 -13.861 1.00 9.47 165 LYS A C 1
ATOM 1315 O O . LYS A 1 170 ? 15.331 -7.432 -14.441 1.00 10.21 165 LYS A O 1
ATOM 1321 N N . ALA A 1 171 ? 13.571 -7.182 -13.073 1.00 9.76 166 ALA A N 1
ATOM 1322 C CA . ALA A 1 171 ? 13.923 -5.790 -12.840 1.00 10.21 166 ALA A CA 1
ATOM 1323 C C . ALA A 1 171 ? 15.289 -5.671 -12.165 1.00 8.86 166 ALA A C 1
ATOM 1324 O O . ALA A 1 171 ? 16.091 -4.831 -12.552 1.00 10.06 166 ALA A O 1
ATOM 1326 N N . LYS A 1 172 ? 15.474 -6.462 -11.120 1.00 9.57 167 LYS A N 1
ATOM 1327 C CA . LYS A 1 172 ? 16.751 -6.397 -10.464 1.00 9.93 167 LYS A CA 1
ATOM 1328 C C . LYS A 1 172 ? 17.955 -6.700 -11.391 1.00 10.25 167 LYS A C 1
ATOM 1329 O O . LYS A 1 172 ? 18.994 -5.977 -11.387 1.00 11.37 167 LYS A O 1
ATOM 1335 N N . ALA A 1 173 ? 17.771 -7.697 -12.273 1.00 9.85 168 ALA A N 1
ATOM 1336 C CA . ALA A 1 173 ? 18.805 -8.093 -13.193 1.00 10.35 168 ALA A CA 1
ATOM 1337 C C . ALA A 1 173 ? 19.128 -6.994 -14.194 1.00 10.78 168 ALA A C 1
ATOM 1338 O O . ALA A 1 173 ? 20.249 -6.964 -14.662 1.00 12.91 168 ALA A O 1
ATOM 1340 N N . LEU A 1 174 ? 18.222 -6.070 -14.456 1.00 9.69 169 LEU A N 1
ATOM 1341 C CA . LEU A 1 174 ? 18.431 -5.017 -15.435 1.00 11.00 169 LEU A CA 1
ATOM 1342 C C . LEU A 1 174 ? 18.623 -3.639 -14.817 1.00 8.43 169 LEU A C 1
ATOM 1343 O O . LEU A 1 174 ? 18.621 -2.645 -15.571 1.00 13.25 169 LEU A O 1
ATOM 1348 N N . GLY A 1 175 ? 18.702 -3.563 -13.487 1.00 9.05 170 GLY A N 1
ATOM 1349 C CA . GLY A 1 175 ? 18.935 -2.274 -12.810 1.00 9.39 170 GLY A CA 1
ATOM 1350 C C . GLY A 1 175 ? 17.703 -1.408 -12.856 1.00 7.60 170 GLY A C 1
ATOM 1351 O O . GLY A 1 175 ? 17.798 -0.162 -12.848 1.00 11.92 170 GLY A O 1
ATOM 1352 N N . ALA A 1 176 ? 16.537 -2.042 -12.960 1.00 8.98 171 ALA A N 1
ATOM 1353 C CA . ALA A 1 176 ? 15.252 -1.374 -13.206 1.00 9.81 171 ALA A CA 1
ATOM 1354 C C . ALA A 1 176 ? 14.325 -1.419 -12.006 1.00 9.24 171 ALA A C 1
ATOM 1355 O O . ALA A 1 176 ? 13.147 -1.075 -12.129 1.00 8.90 171 ALA A O 1
ATOM 1357 N N . LEU A 1 177 ? 14.811 -1.800 -10.818 1.00 9.60 172 LEU A N 1
ATOM 1358 C CA . LEU A 1 177 ? 13.909 -1.775 -9.634 1.00 9.38 172 LEU A CA 1
ATOM 1359 C C . LEU A 1 177 ? 13.240 -0.432 -9.443 1.00 8.27 172 LEU A C 1
ATOM 1360 O O . LEU A 1 177 ? 12.045 -0.415 -9.100 1.00 9.46 172 LEU A O 1
ATOM 1365 N N . PRO A 1 178 ? 13.927 0.694 -9.678 1.00 10.72 173 PRO A N 1
ATOM 1366 C CA . PRO A 1 178 ? 13.203 1.976 -9.477 1.00 10.71 173 PRO A CA 1
ATOM 1367 C C . PRO A 1 178 ? 12.025 2.191 -10.431 1.00 10.66 173 PRO A C 1
ATOM 1368 O O . PRO A 1 178 ? 11.082 2.909 -10.110 1.00 11.44 173 PRO A O 1
ATOM 1372 N N . MET A 1 179 ? 12.088 1.599 -11.630 1.00 10.80 174 MET A N 1
ATOM 1373 C CA . MET A 1 179 ? 11.048 1.754 -12.599 1.00 11.73 174 MET A CA 1
ATOM 1374 C C . MET A 1 179 ? 9.834 0.946 -12.064 1.00 10.74 174 MET A C 1
ATOM 1375 O O . MET A 1 179 ? 8.676 1.464 -12.043 1.00 9.90 174 MET A O 1
ATOM 1380 N N A LEU A 1 180 ? 10.030 -0.285 -11.531 0.50 9.04 175 LEU A N 1
ATOM 1381 N N B LEU A 1 180 ? 10.069 -0.259 -11.541 0.50 9.91 175 LEU A N 1
ATOM 1382 C CA A LEU A 1 180 ? 8.898 -1.001 -10.869 0.50 8.97 175 LEU A CA 1
ATOM 1383 C CA B LEU A 1 180 ? 8.996 -1.025 -10.926 0.50 10.52 175 LEU A CA 1
ATOM 1384 C C A LEU A 1 180 ? 8.424 -0.273 -9.667 0.50 8.86 175 LEU A C 1
ATOM 1385 C C B LEU A 1 180 ? 8.463 -0.315 -9.690 0.50 9.46 175 LEU A C 1
ATOM 1386 O O A LEU A 1 180 ? 7.222 -0.269 -9.416 0.50 11.33 175 LEU A O 1
ATOM 1387 O O B LEU A 1 180 ? 7.256 -0.333 -9.464 0.50 11.80 175 LEU A O 1
ATOM 1396 N N . ALA A 1 181 ? 9.338 0.305 -8.878 1.00 8.67 176 ALA A N 1
ATOM 1397 C CA . ALA A 1 181 ? 8.896 0.997 -7.687 1.00 8.39 176 ALA A CA 1
ATOM 1398 C C . ALA A 1 181 ? 7.946 2.127 -8.045 1.00 8.91 176 ALA A C 1
ATOM 1399 O O . ALA A 1 181 ? 7.015 2.436 -7.252 1.00 9.21 176 ALA A O 1
ATOM 1401 N N . ARG A 1 182 ? 8.180 2.817 -9.165 1.00 6.74 177 ARG A N 1
ATOM 1402 C CA . ARG A 1 182 ? 7.271 3.882 -9.595 1.00 8.13 177 ARG A CA 1
ATOM 1403 C C . ARG A 1 182 ? 5.870 3.302 -9.908 1.00 6.49 177 ARG A C 1
ATOM 1404 O O . ARG A 1 182 ? 4.850 3.898 -9.556 1.00 6.77 177 ARG A O 1
ATOM 1412 N N . LEU A 1 183 ? 5.854 2.171 -10.599 1.00 6.94 178 LEU A N 1
ATOM 1413 C CA . LEU A 1 183 ? 4.550 1.535 -10.881 1.00 6.45 178 LEU A CA 1
ATOM 1414 C C . LEU A 1 183 ? 3.811 1.157 -9.593 1.00 6.92 178 LEU A C 1
ATOM 1415 O O . LEU A 1 183 ? 2.619 1.439 -9.439 1.00 7.13 178 LEU A O 1
ATOM 1420 N N . TYR A 1 184 ? 4.538 0.614 -8.614 1.00 6.30 179 TYR A N 1
ATOM 1421 C CA . TYR A 1 184 ? 3.929 0.269 -7.350 1.00 6.45 179 TYR A CA 1
ATOM 1422 C C . TYR A 1 184 ? 3.406 1.519 -6.649 1.00 6.03 179 TYR A C 1
ATOM 1423 O O . TYR A 1 184 ? 2.246 1.543 -6.124 1.00 6.91 179 TYR A O 1
ATOM 1432 N N . TRP A 1 185 ? 4.239 2.585 -6.574 1.00 6.52 180 TRP A N 1
ATOM 1433 C CA . TRP A 1 185 ? 3.866 3.789 -5.885 1.00 5.85 180 TRP A CA 1
ATOM 1434 C C . TRP A 1 185 ? 2.571 4.347 -6.502 1.00 5.54 180 TRP A C 1
ATOM 1435 O O . TRP A 1 185 ? 1.659 4.732 -5.776 1.00 6.60 180 TRP A O 1
ATOM 1446 N N . TYR A 1 186 ? 2.502 4.416 -7.827 1.00 5.81 181 TYR A N 1
ATOM 1447 C CA . TYR A 1 186 ? 1.393 5.088 -8.457 1.00 6.53 181 TYR A CA 1
ATOM 1448 C C . TYR A 1 186 ? 0.150 4.175 -8.641 1.00 5.92 181 TYR A C 1
ATOM 1449 O O . TYR A 1 186 ? -0.862 4.655 -9.201 1.00 6.82 181 TYR A O 1
ATOM 1458 N N . THR A 1 187 ? 0.234 2.941 -8.164 1.00 5.56 182 THR A N 1
ATOM 1459 C CA . THR A 1 187 ? -0.907 2.033 -8.222 1.00 6.01 182 THR A CA 1
ATOM 1460 C C . THR A 1 187 ? -1.244 1.613 -6.782 1.00 6.67 182 THR A C 1
ATOM 1461 O O . THR A 1 187 ? -2.135 2.187 -6.151 1.00 6.82 182 THR A O 1
ATOM 1465 N N . VAL A 1 188 ? -0.475 0.655 -6.255 1.00 5.87 183 VAL A N 1
ATOM 1466 C CA . VAL A 1 188 ? -0.715 0.093 -4.915 1.00 6.33 183 VAL A CA 1
ATOM 1467 C C . VAL A 1 188 ? -0.762 1.146 -3.832 1.00 6.56 183 VAL A C 1
ATOM 1468 O O . VAL A 1 188 ? -1.528 1.047 -2.924 1.00 6.37 183 VAL A O 1
ATOM 1472 N N . GLU A 1 189 ? 0.165 2.131 -3.918 1.00 5.99 184 GLU A N 1
ATOM 1473 C CA . GLU A 1 189 ? 0.236 3.097 -2.852 1.00 6.50 184 GLU A CA 1
ATOM 1474 C C . GLU A 1 189 ? -0.685 4.315 -3.074 1.00 5.70 184 GLU A C 1
ATOM 1475 O O . GLU A 1 189 ? -1.300 4.771 -2.101 1.00 6.54 184 GLU A O 1
ATOM 1481 N N . PHE A 1 190 ? -0.776 4.859 -4.312 1.00 6.19 185 PHE A N 1
ATOM 1482 C CA . PHE A 1 190 ? -1.467 6.147 -4.542 1.00 6.05 185 PHE A CA 1
ATOM 1483 C C . PHE A 1 190 ? -2.451 6.097 -5.692 1.00 5.39 185 PHE A C 1
ATOM 1484 O O . PHE A 1 190 ? -2.808 7.147 -6.229 1.00 6.66 185 PHE A O 1
ATOM 1492 N N . GLY A 1 191 ? -2.912 4.887 -6.047 1.00 5.87 186 GLY A N 1
ATOM 1493 C CA . GLY A 1 191 ? -3.852 4.791 -7.145 1.00 5.25 186 GLY A CA 1
ATOM 1494 C C . GLY A 1 191 ? -5.278 5.266 -6.903 1.00 4.85 186 GLY A C 1
ATOM 1495 O O . GLY A 1 191 ? -5.814 5.114 -5.812 1.00 6.01 186 GLY A O 1
ATOM 1496 N N . LEU A 1 192 ? -5.932 5.761 -7.981 1.00 6.39 187 LEU A N 1
ATOM 1497 C CA . LEU A 1 192 ? -7.362 6.038 -8.013 1.00 5.88 187 LEU A CA 1
ATOM 1498 C C . LEU A 1 192 ? -8.014 5.158 -9.018 1.00 6.79 187 LEU A C 1
ATOM 1499 O O . LEU A 1 192 ? -7.370 4.709 -9.988 1.00 6.83 187 LEU A O 1
ATOM 1504 N N . ILE A 1 193 ? -9.277 4.904 -8.799 1.00 7.07 188 ILE A N 1
ATOM 1505 C CA . ILE A 1 193 ? -10.064 4.077 -9.748 1.00 7.47 188 ILE A CA 1
ATOM 1506 C C . ILE A 1 193 ? -11.372 4.799 -10.074 1.00 7.27 188 ILE A C 1
ATOM 1507 O O . ILE A 1 193 ? -12.078 5.287 -9.195 1.00 8.03 188 ILE A O 1
ATOM 1512 N N . ASN A 1 194 ? -11.600 4.984 -11.362 1.00 8.47 189 ASN A N 1
ATOM 1513 C CA . ASN A 1 194 ? -12.795 5.689 -11.738 1.00 10.64 189 ASN A CA 1
ATOM 1514 C C . ASN A 1 194 ? -14.009 4.736 -11.717 1.00 8.84 189 ASN A C 1
ATOM 1515 O O . ASN A 1 194 ? -13.858 3.515 -11.975 1.00 11.86 189 ASN A O 1
ATOM 1520 N N . THR A 1 195 ? -15.177 5.266 -11.371 1.00 6.75 190 THR A N 1
ATOM 1521 C CA . THR A 1 195 ? -16.387 4.450 -11.286 1.00 6.58 190 THR A CA 1
ATOM 1522 C C . THR A 1 195 ? -17.527 5.302 -11.793 1.00 6.89 190 THR A C 1
ATOM 1523 O O . THR A 1 195 ? -17.403 6.528 -11.813 1.00 7.61 190 THR A O 1
ATOM 1527 N N . PRO A 1 196 ? -18.688 4.714 -12.090 1.00 7.01 191 PRO A N 1
ATOM 1528 C CA . PRO A 1 196 ? -19.844 5.555 -12.581 1.00 7.33 191 PRO A CA 1
ATOM 1529 C C . PRO A 1 196 ? -20.366 6.482 -11.475 1.00 6.57 191 PRO A C 1
ATOM 1530 O O . PRO A 1 196 ? -20.976 7.485 -11.790 1.00 9.36 191 PRO A O 1
ATOM 1534 N N . ALA A 1 197 ? -20.057 6.137 -10.221 1.00 8.92 192 ALA A N 1
ATOM 1535 C CA . ALA A 1 197 ? -20.466 6.927 -9.068 1.00 9.75 192 ALA A CA 1
ATOM 1536 C C . ALA A 1 197 ? -19.424 8.020 -8.775 1.00 10.42 192 ALA A C 1
ATOM 1537 O O . ALA A 1 197 ? -19.675 8.820 -7.855 1.00 13.56 192 ALA A O 1
ATOM 1539 N N . GLY A 1 198 ? -18.389 8.149 -9.599 1.00 9.54 193 GLY A N 1
ATOM 1540 C CA . GLY A 1 198 ? -17.321 9.105 -9.392 1.00 9.34 193 GLY A CA 1
ATOM 1541 C C . GLY A 1 198 ? -15.986 8.431 -9.038 1.00 6.84 193 GLY A C 1
ATOM 1542 O O . GLY A 1 198 ? -15.855 7.223 -8.869 1.00 7.09 193 GLY A O 1
ATOM 1543 N N . MET A 1 199 ? -14.937 9.223 -8.982 1.00 8.18 194 MET A N 1
ATOM 1544 C CA . MET A 1 199 ? -13.628 8.728 -8.682 1.00 6.90 194 MET A CA 1
ATOM 1545 C C . MET A 1 199 ? -13.537 8.189 -7.275 1.00 7.32 194 MET A C 1
ATOM 1546 O O . MET A 1 199 ? -14.092 8.776 -6.332 1.00 7.88 194 MET A O 1
ATOM 1551 N N . ARG A 1 200 ? -12.835 7.059 -7.119 1.00 6.88 195 ARG A N 1
ATOM 1552 C CA . ARG A 1 200 ? -12.639 6.456 -5.810 1.00 6.92 195 ARG A CA 1
ATOM 1553 C C . ARG A 1 200 ? -11.145 6.118 -5.638 1.00 6.10 195 ARG A C 1
ATOM 1554 O O . ARG A 1 200 ? -10.328 6.263 -6.571 1.00 7.61 195 ARG A O 1
ATOM 1562 N N . ILE A 1 201 ? -10.806 5.683 -4.422 1.00 6.62 196 ILE A N 1
ATOM 1563 C CA . ILE A 1 201 ? -9.420 5.492 -4.058 1.00 6.00 196 ILE A CA 1
ATOM 1564 C C . ILE A 1 201 ? -9.119 4.009 -3.865 1.00 6.14 196 ILE A C 1
ATOM 1565 O O . ILE A 1 201 ? -9.905 3.310 -3.154 1.00 7.20 196 ILE A O 1
ATOM 1570 N N . TYR A 1 202 ? -7.977 3.563 -4.355 1.00 6.07 197 TYR A N 1
ATOM 1571 C CA . TYR A 1 202 ? -7.517 2.188 -3.961 1.00 5.99 197 TYR A CA 1
ATOM 1572 C C . TYR A 1 202 ? -6.096 2.228 -3.429 1.00 7.22 197 TYR A C 1
ATOM 1573 O O . TYR A 1 202 ? -5.680 1.212 -2.842 1.00 8.57 197 TYR A O 1
ATOM 1582 N N . GLY A 1 203 ? -5.357 3.347 -3.519 1.00 6.31 198 GLY A N 1
ATOM 1583 C CA . GLY A 1 203 ? -3.971 3.339 -2.977 1.00 6.54 198 GLY A CA 1
ATOM 1584 C C . GLY A 1 203 ? -3.916 3.327 -1.478 1.00 5.48 198 GLY A C 1
ATOM 1585 O O . GLY A 1 203 ? -4.522 4.185 -0.813 1.00 6.10 198 GLY A O 1
ATOM 1586 N N . ALA A 1 204 ? -3.107 2.416 -0.909 1.00 6.48 199 ALA A N 1
ATOM 1587 C CA . ALA A 1 204 ? -3.024 2.249 0.513 1.00 6.79 199 ALA A CA 1
ATOM 1588 C C . ALA A 1 204 ? -2.496 3.508 1.228 1.00 6.87 199 ALA A C 1
ATOM 1589 O O . ALA A 1 204 ? -2.911 3.784 2.359 1.00 8.04 199 ALA A O 1
ATOM 1591 N N . GLY A 1 205 ? -1.575 4.285 0.608 1.00 7.16 200 GLY A N 1
ATOM 1592 C CA . GLY A 1 205 ? -1.019 5.459 1.242 1.00 7.21 200 GLY A CA 1
ATOM 1593 C C . GLY A 1 205 ? -2.046 6.575 1.380 1.00 7.61 200 GLY A C 1
ATOM 1594 O O . GLY A 1 205 ? -1.940 7.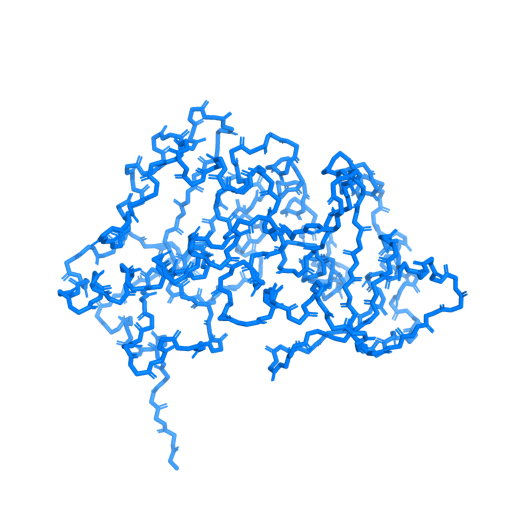454 2.234 1.00 10.38 200 GLY A O 1
ATOM 1595 N N . ILE A 1 206 ? -3.052 6.560 0.518 1.00 6.57 201 ILE A N 1
ATOM 1596 C CA . ILE A 1 206 ? -4.196 7.465 0.659 1.00 7.20 201 ILE A CA 1
ATOM 1597 C C . ILE A 1 206 ? -5.217 6.946 1.648 1.00 7.69 201 ILE A C 1
ATOM 1598 O O . ILE A 1 206 ? -5.739 7.690 2.477 1.00 9.23 201 ILE A O 1
ATOM 1603 N N . LEU A 1 207 ? -5.505 5.647 1.601 1.00 7.36 202 LEU A N 1
ATOM 1604 C CA . LEU A 1 207 ? -6.568 5.079 2.408 1.00 7.66 202 LEU A CA 1
ATOM 1605 C C . LEU A 1 207 ? -6.205 5.149 3.895 1.00 6.88 202 LEU A C 1
ATOM 1606 O O . LEU A 1 207 ? -7.125 5.159 4.726 1.00 8.99 202 LEU A O 1
ATOM 1611 N N . SER A 1 208 ? -4.900 5.178 4.253 1.00 8.06 203 SER A N 1
ATOM 1612 C CA . SER A 1 208 ? -4.520 5.299 5.681 1.00 8.98 203 SER A CA 1
ATOM 1613 C C . SER A 1 208 ? -4.322 6.716 6.124 1.00 9.85 203 SER A C 1
ATOM 1614 O O . SER A 1 208 ? -4.040 6.956 7.308 1.00 13.15 203 SER A O 1
ATOM 1617 N N . SER A 1 209 ? -4.390 7.682 5.205 1.00 10.50 204 SER A N 1
ATOM 1618 C CA . SER A 1 209 ? -4.021 9.084 5.461 1.00 11.86 204 SER A CA 1
ATOM 1619 C C . SER A 1 209 ? -5.185 9.869 6.049 1.00 12.30 204 SER A C 1
ATOM 1620 O O . SER A 1 209 ? -6.321 9.710 5.582 1.00 13.82 204 SER A O 1
ATOM 1623 N N . LYS A 1 210 ? -4.827 10.832 6.908 1.00 15.97 205 LYS A N 1
ATOM 1624 C CA . LYS A 1 210 ? -5.743 11.747 7.598 1.00 16.53 205 LYS A CA 1
ATOM 1625 C C . LYS A 1 210 ? -6.473 12.592 6.602 1.00 15.54 205 LYS A C 1
ATOM 1626 O O . LYS A 1 210 ? -7.644 12.830 6.725 1.00 18.44 205 LYS A O 1
ATOM 1632 N N . SER A 1 211 ? -5.767 13.099 5.621 1.00 12.04 206 SER A N 1
ATOM 1633 C CA . SER A 1 211 ? -6.371 14.043 4.736 1.00 15.34 206 SER A CA 1
ATOM 1634 C C . SER A 1 211 ? -6.000 13.959 3.300 1.00 13.17 206 SER A C 1
ATOM 1635 O O . SER A 1 211 ? -6.591 14.679 2.535 1.00 14.16 206 SER A O 1
ATOM 1638 N N . GLU A 1 212 ? -5.067 13.076 2.898 1.00 11.95 207 GLU A N 1
ATOM 1639 C CA . GLU A 1 212 ? -4.803 12.987 1.440 1.00 10.90 207 GLU A CA 1
ATOM 1640 C C . GLU A 1 212 ? -6.006 12.435 0.738 1.00 11.06 207 GLU A C 1
ATOM 1641 O O . GLU A 1 212 ? -6.205 12.736 -0.415 1.00 11.38 207 GLU A O 1
ATOM 1647 N N A SER A 1 213 ? -6.948 11.690 1.376 0.50 11.46 208 SER A N 1
ATOM 1648 N N B SER A 1 213 ? -6.725 11.663 1.554 0.50 12.54 208 SER A N 1
ATOM 1649 C CA A SER A 1 213 ? -8.158 11.208 0.651 0.50 13.32 208 SER A CA 1
ATOM 1650 C CA B SER A 1 213 ? -7.983 11.111 1.275 0.50 13.33 208 SER A CA 1
ATOM 1651 C C A SER A 1 213 ? -9.050 12.377 0.326 0.50 13.02 208 SER A C 1
ATOM 1652 C C B SER A 1 213 ? -9.010 12.134 0.756 0.50 13.66 208 SER A C 1
ATOM 1653 O O A SER A 1 213 ? -9.912 12.352 -0.573 0.50 13.15 208 SER A O 1
ATOM 1654 O O B SER A 1 213 ? -9.889 11.738 0.061 0.50 14.68 208 SER A O 1
ATOM 1659 N N . ILE A 1 214 ? -8.869 13.441 1.112 1.00 13.07 209 ILE A N 1
ATOM 1660 C CA . ILE A 1 214 ? -9.724 14.574 0.796 1.00 13.04 209 ILE A CA 1
ATOM 1661 C C . ILE A 1 214 ? -9.141 15.285 -0.387 1.00 12.79 209 ILE A C 1
ATOM 1662 O O . ILE A 1 214 ? -9.810 15.446 -1.378 1.00 12.62 209 ILE A O 1
ATOM 1667 N N . TYR A 1 215 ? -7.857 15.684 -0.318 1.00 10.78 210 TYR A N 1
ATOM 1668 C CA . TYR A 1 215 ? -7.221 16.402 -1.422 1.00 11.43 210 TYR A CA 1
ATOM 1669 C C . TYR A 1 215 ? -7.351 15.594 -2.700 1.00 9.69 210 TYR A C 1
ATOM 1670 O O . TYR A 1 215 ? -7.542 16.197 -3.754 1.00 10.97 210 TYR A O 1
ATOM 1679 N N . CYS A 1 216 ? -7.122 14.245 -2.649 1.00 9.44 211 CYS A N 1
ATOM 1680 C CA . CYS A 1 216 ? -6.954 13.551 -3.899 1.00 9.65 211 CYS A CA 1
ATOM 1681 C C . CYS A 1 216 ? -8.233 13.503 -4.707 1.00 9.39 211 CYS A C 1
ATOM 1682 O O . CYS A 1 216 ? -8.126 13.364 -5.917 1.00 10.51 211 CYS A O 1
ATOM 1685 N N . LEU A 1 217 ? -9.407 13.626 -4.061 1.00 8.43 212 LEU A N 1
ATOM 1686 C CA . LEU A 1 217 ? -10.686 13.630 -4.750 1.00 8.94 212 LEU A CA 1
ATOM 1687 C C . LEU A 1 217 ? -11.311 15.015 -4.880 1.00 11.63 212 LEU A C 1
ATOM 1688 O O . LEU A 1 217 ? -12.082 15.238 -5.841 1.00 12.57 212 LEU A O 1
ATOM 1693 N N . ASP A 1 218 ? -11.015 15.904 -3.933 1.00 12.10 213 ASP A N 1
ATOM 1694 C CA . ASP A 1 218 ? -11.786 17.154 -3.829 1.00 12.58 213 ASP A CA 1
ATOM 1695 C C . ASP A 1 218 ? -11.026 18.342 -4.376 1.00 12.88 213 ASP A C 1
ATOM 1696 O O . ASP A 1 218 ? -11.648 19.350 -4.754 1.00 14.76 213 ASP A O 1
ATOM 1701 N N . SER A 1 219 ? -9.691 18.295 -4.388 1.00 11.20 214 SER A N 1
ATOM 1702 C CA . SER A 1 219 ? -8.844 19.489 -4.763 1.00 10.22 214 SER A CA 1
ATOM 1703 C C . SER A 1 219 ? -8.683 19.609 -6.286 1.00 10.14 214 SER A C 1
ATOM 1704 O O . SER A 1 219 ? -8.535 18.601 -6.961 1.00 10.20 214 SER A O 1
ATOM 1707 N N . ALA A 1 220 ? -8.713 20.832 -6.830 1.00 8.31 215 ALA A N 1
ATOM 1708 C CA . ALA A 1 220 ? -8.372 21.079 -8.226 1.00 9.57 215 ALA A CA 1
ATOM 1709 C C . ALA A 1 220 ? -6.889 21.035 -8.452 1.00 7.03 215 ALA A C 1
ATOM 1710 O O . ALA A 1 220 ? -6.419 21.078 -9.590 1.00 10.62 215 ALA A O 1
ATOM 1712 N N . SER A 1 221 ? -6.114 20.887 -7.391 1.00 8.22 216 SER A N 1
ATOM 1713 C CA . SER A 1 221 ? -4.658 21.010 -7.518 1.00 7.79 216 SER A CA 1
ATOM 1714 C C . SER A 1 221 ? -3.903 19.830 -8.162 1.00 6.52 216 SER A C 1
ATOM 1715 O O . SER A 1 221 ? -3.118 20.036 -9.070 1.00 8.77 216 SER A O 1
ATOM 1718 N N . PRO A 1 222 ? -4.187 18.603 -7.714 1.00 8.68 217 PRO A N 1
ATOM 1719 C CA . PRO A 1 222 ? -3.445 17.497 -8.358 1.00 9.41 217 PRO A CA 1
ATOM 1720 C C . PRO A 1 222 ? -3.934 17.179 -9.742 1.00 8.06 217 PRO A C 1
ATOM 1721 O O . PRO A 1 222 ? -5.096 17.460 -10.080 1.00 10.65 217 PRO A O 1
ATOM 1725 N N . ASN A 1 223 ? -3.034 16.660 -10.547 1.00 9.28 218 ASN A N 1
ATOM 1726 C CA . ASN A 1 223 ? -3.440 16.047 -11.832 1.00 10.12 218 ASN A CA 1
ATOM 1727 C C . ASN A 1 223 ? -3.972 14.660 -11.665 1.00 8.18 218 ASN A C 1
ATOM 1728 O O . ASN A 1 223 ? -3.392 13.932 -10.922 1.00 10.94 218 ASN A O 1
ATOM 1733 N N . ARG A 1 224 ? -5.066 14.368 -12.316 1.00 9.50 219 ARG A N 1
ATOM 1734 C CA . ARG A 1 224 ? -5.612 13.005 -12.357 1.00 10.63 219 ARG A CA 1
ATOM 1735 C C . ARG A 1 224 ? -5.526 12.565 -13.770 1.00 11.52 219 ARG A C 1
ATOM 1736 O O . ARG A 1 224 ? -6.151 13.151 -14.657 1.00 14.24 219 ARG A O 1
ATOM 1744 N N . VAL A 1 225 ? -4.640 11.617 -14.023 1.00 10.20 220 VAL A N 1
ATOM 1745 C CA . VAL A 1 225 ? -4.191 11.208 -15.384 1.00 11.18 220 VAL A CA 1
ATOM 1746 C C . VAL A 1 225 ? -4.562 9.740 -15.591 1.00 9.13 220 VAL A C 1
ATOM 1747 O O . VAL A 1 225 ? -4.389 8.914 -14.672 1.00 8.91 220 VAL A O 1
ATOM 1751 N N . GLY A 1 226 ? -5.073 9.410 -16.765 1.00 9.24 221 GLY A N 1
ATOM 1752 C CA . GLY A 1 226 ? -5.353 8.038 -17.041 1.00 8.52 221 GLY A CA 1
ATOM 1753 C C . GLY A 1 226 ? -4.119 7.115 -17.045 1.00 9.93 221 GLY A C 1
ATOM 1754 O O . GLY A 1 226 ? -3.017 7.498 -17.425 1.00 10.65 221 GLY A O 1
ATOM 1755 N N . PHE A 1 227 ? -4.298 5.958 -16.422 1.00 9.01 222 PHE A N 1
ATOM 1756 C CA . PHE A 1 227 ? -3.201 5.031 -16.296 1.00 9.87 222 PHE A CA 1
ATOM 1757 C C . PHE A 1 227 ? -2.468 4.787 -17.639 1.00 10.18 222 PHE A C 1
ATOM 1758 O O . PHE A 1 227 ? -3.128 4.568 -18.652 1.00 11.90 222 PHE A O 1
ATOM 1766 N N . ASP A 1 228 ? -1.155 4.816 -17.634 1.00 10.46 223 ASP A N 1
ATOM 1767 C CA . ASP A 1 228 ? -0.395 4.453 -18.842 1.00 11.95 223 ASP A CA 1
ATOM 1768 C C . ASP A 1 228 ? 0.931 3.883 -18.301 1.00 10.50 223 ASP A C 1
ATOM 1769 O O . ASP A 1 228 ? 1.628 4.563 -17.547 1.00 11.47 223 ASP A O 1
ATOM 1774 N N . LEU A 1 229 ? 1.183 2.600 -18.572 1.00 11.40 224 LEU A N 1
ATOM 1775 C CA . LEU A 1 229 ? 2.318 1.895 -17.947 1.00 11.13 224 LEU A CA 1
ATOM 1776 C C . LEU A 1 229 ? 3.633 2.596 -18.208 1.00 10.81 224 LEU A C 1
ATOM 1777 O O . LEU A 1 229 ? 4.425 2.811 -17.272 1.00 11.52 224 LEU A O 1
ATOM 1782 N N . MET A 1 230 ? 3.950 2.931 -19.466 1.00 12.78 225 MET A N 1
ATOM 1783 C CA . MET A 1 230 ? 5.270 3.539 -19.757 1.00 12.81 225 MET A CA 1
ATOM 1784 C C . MET A 1 230 ? 5.416 4.931 -19.135 1.00 12.40 225 MET A C 1
ATOM 1785 O O . MET A 1 230 ? 6.501 5.292 -18.622 1.00 14.90 225 MET A O 1
ATOM 1790 N N . ARG A 1 231 ? 4.352 5.763 -19.216 1.00 12.77 226 ARG A N 1
ATOM 1791 C CA . ARG A 1 231 ? 4.389 7.048 -18.493 1.00 12.12 226 ARG A CA 1
ATOM 1792 C C . ARG A 1 231 ? 4.723 6.858 -17.034 1.00 9.65 226 ARG A C 1
ATOM 1793 O O . ARG A 1 231 ? 5.642 7.521 -16.556 1.00 10.53 226 ARG A O 1
ATOM 1801 N N . ILE A 1 232 ? 3.972 5.977 -16.363 1.00 9.19 227 ILE A N 1
ATOM 1802 C CA . ILE A 1 232 ? 4.165 5.778 -14.918 1.00 8.86 227 ILE A CA 1
ATOM 1803 C C . ILE A 1 232 ? 5.591 5.342 -14.583 1.00 7.70 227 ILE A C 1
ATOM 1804 O O . ILE A 1 232 ? 6.200 5.878 -13.652 1.00 8.26 227 ILE A O 1
ATOM 1809 N N . MET A 1 233 ? 6.126 4.382 -15.353 1.00 8.38 228 MET A N 1
ATOM 1810 C CA . MET A 1 233 ? 7.461 3.892 -15.013 1.00 9.32 228 MET A CA 1
ATOM 1811 C C . MET A 1 233 ? 8.517 4.914 -15.339 1.00 9.71 228 MET A C 1
ATOM 1812 O O . MET A 1 233 ? 9.648 4.714 -14.940 1.00 10.99 228 MET A O 1
ATOM 1817 N N . ASN A 1 234 ? 8.162 5.975 -16.092 1.00 10.62 229 ASN A N 1
ATOM 1818 C CA . ASN A 1 234 ? 9.073 7.077 -16.353 1.00 12.06 229 ASN A CA 1
ATOM 1819 C C . ASN A 1 234 ? 8.756 8.311 -15.436 1.00 11.06 229 ASN A C 1
ATOM 1820 O O . ASN A 1 234 ? 9.139 9.444 -15.829 1.00 12.93 229 ASN A O 1
ATOM 1825 N N . THR A 1 235 ? 7.981 8.154 -14.345 1.00 10.10 230 THR A N 1
ATOM 1826 C CA . THR A 1 235 ? 7.573 9.293 -13.503 1.00 9.75 230 THR A CA 1
ATOM 1827 C C . THR A 1 235 ? 8.157 9.236 -12.129 1.00 9.57 230 THR A C 1
ATOM 1828 O O . THR A 1 235 ? 7.933 8.275 -11.394 1.00 11.27 230 THR A O 1
ATOM 1832 N N . ARG A 1 236 ? 8.894 10.282 -11.734 1.00 11.64 231 ARG A N 1
ATOM 1833 C CA . ARG A 1 236 ? 9.382 10.388 -10.382 1.00 12.08 231 ARG A CA 1
ATOM 1834 C C . ARG A 1 236 ? 8.291 10.594 -9.367 1.00 12.70 231 ARG A C 1
ATOM 1835 O O . ARG A 1 236 ? 7.166 11.004 -9.687 1.00 11.68 231 ARG A O 1
ATOM 1843 N N . TYR A 1 237 ? 8.577 10.193 -8.150 1.00 14.32 232 TYR A N 1
ATOM 1844 C CA . TYR A 1 237 ? 7.676 10.520 -7.031 1.00 14.02 232 TYR A CA 1
ATOM 1845 C C . TYR A 1 237 ? 8.464 10.944 -5.832 1.00 15.78 232 TYR A C 1
ATOM 1846 O O . TYR A 1 237 ? 9.717 10.722 -5.744 1.00 16.73 232 TYR A O 1
ATOM 1855 N N . ARG A 1 238 ? 7.727 11.662 -4.993 1.00 16.99 233 ARG A N 1
ATOM 1856 C CA . ARG A 1 238 ? 8.222 12.168 -3.696 1.00 18.72 233 ARG A CA 1
ATOM 1857 C C . ARG A 1 238 ? 7.444 11.562 -2.516 1.00 19.54 233 ARG A C 1
ATOM 1858 O O . ARG A 1 238 ? 6.231 11.256 -2.567 1.00 18.12 233 ARG A O 1
ATOM 1866 N N . ILE A 1 239 ? 8.143 11.380 -1.393 1.00 20.63 234 ILE A N 1
ATOM 1867 C CA . ILE A 1 239 ? 7.521 10.573 -0.355 1.00 23.41 234 ILE A CA 1
ATOM 1868 C C . ILE A 1 239 ? 6.987 11.347 0.834 1.00 23.72 234 ILE A C 1
ATOM 1869 O O . ILE A 1 239 ? 6.281 10.769 1.691 1.00 24.32 234 ILE A O 1
ATOM 1874 N N . ASP A 1 240 ? 7.294 12.651 0.866 1.00 19.95 235 ASP A N 1
ATOM 1875 C CA . ASP A 1 240 ? 7.122 13.537 2.046 1.00 21.62 235 ASP A CA 1
ATOM 1876 C C . ASP A 1 240 ? 6.149 14.707 1.785 1.00 20.23 235 ASP A C 1
ATOM 1877 O O . ASP A 1 240 ? 6.282 15.809 2.376 1.00 21.98 235 ASP A O 1
ATOM 1882 N N . THR A 1 241 ? 5.205 14.487 0.857 1.00 19.51 236 THR A N 1
ATOM 1883 C CA . THR A 1 241 ? 4.272 15.508 0.378 1.00 18.62 236 THR A CA 1
ATOM 1884 C C . THR A 1 241 ? 3.108 14.798 -0.276 1.00 15.89 236 THR A C 1
ATOM 1885 O O . THR A 1 241 ? 3.265 13.633 -0.666 1.00 17.17 236 THR A O 1
ATOM 1889 N N . PHE A 1 242 ? 1.928 15.424 -0.343 1.00 12.67 237 PHE A N 1
ATOM 1890 C CA . PHE A 1 242 ? 0.828 14.853 -1.113 1.00 12.03 237 PHE A CA 1
ATOM 1891 C C . PHE A 1 242 ? 1.256 14.725 -2.582 1.00 11.44 237 PHE A C 1
ATOM 1892 O O . PHE A 1 242 ? 2.059 15.505 -3.107 1.00 13.79 237 PHE A O 1
ATOM 1900 N N . GLN A 1 243 ? 0.749 13.718 -3.275 1.00 10.70 238 GLN A N 1
ATOM 1901 C CA . GLN A 1 243 ? 1.140 13.532 -4.671 1.00 11.12 238 GLN A CA 1
ATOM 1902 C C . GLN A 1 243 ? 0.630 14.715 -5.525 1.00 11.02 238 GLN A C 1
ATOM 1903 O O . GLN A 1 243 ? -0.486 15.218 -5.358 1.00 13.74 238 GLN A O 1
ATOM 1909 N N . LYS A 1 244 ? 1.437 15.099 -6.480 1.00 11.34 239 LYS A N 1
ATOM 1910 C CA . LYS A 1 244 ? 1.010 16.066 -7.492 1.00 10.98 239 LYS A CA 1
ATOM 1911 C C . LYS A 1 244 ? 0.245 15.446 -8.666 1.00 9.61 239 LYS A C 1
ATOM 1912 O O . LYS A 1 244 ? -0.524 16.117 -9.380 1.00 11.56 239 LYS A O 1
ATOM 1918 N N . THR A 1 245 ? 0.488 14.167 -8.887 1.00 8.45 240 THR A N 1
ATOM 1919 C CA . THR A 1 245 ? -0.200 13.411 -9.930 1.00 8.50 240 THR A CA 1
ATOM 1920 C C . THR A 1 245 ? -0.740 12.135 -9.367 1.00 8.20 240 THR A C 1
ATOM 1921 O O . THR A 1 245 ? -0.028 11.457 -8.619 1.00 9.85 240 THR A O 1
ATOM 1925 N N . TYR A 1 246 ? -1.992 11.840 -9.692 1.00 6.98 241 TYR A N 1
ATOM 1926 C CA . TYR A 1 246 ? -2.564 10.494 -9.410 1.00 7.20 241 TYR A CA 1
ATOM 1927 C C . TYR A 1 246 ? -2.950 9.868 -10.725 1.00 7.63 241 TYR A C 1
ATOM 1928 O O . TYR A 1 246 ? -3.495 10.551 -11.619 1.00 9.21 241 TYR A O 1
ATOM 1937 N N . PHE A 1 247 ? -2.708 8.570 -10.820 1.00 6.09 242 PHE A N 1
ATOM 1938 C CA . PHE A 1 247 ? -3.067 7.815 -12.016 1.00 6.74 242 PHE A CA 1
ATOM 1939 C C . PHE A 1 247 ? -4.306 7.013 -11.758 1.00 5.48 242 PHE A C 1
ATOM 1940 O O . PHE A 1 247 ? -4.496 6.433 -10.705 1.00 6.10 242 PHE A O 1
ATOM 1948 N N . VAL A 1 248 ? -5.172 7.055 -12.764 1.00 6.89 243 VAL A N 1
ATOM 1949 C CA . VAL A 1 248 ? -6.515 6.535 -12.611 1.00 6.65 243 VAL A CA 1
ATOM 1950 C C . VAL A 1 248 ? -6.748 5.309 -13.502 1.00 6.33 243 VAL A C 1
ATOM 1951 O O . VAL A 1 248 ? -6.496 5.382 -14.718 1.00 8.03 243 VAL A O 1
ATOM 1955 N N . ILE A 1 249 ? -7.126 4.195 -12.885 1.00 6.56 244 ILE A N 1
ATOM 1956 C CA . ILE A 1 249 ? -7.460 3.014 -13.643 1.00 7.20 244 ILE A CA 1
ATOM 1957 C C . ILE A 1 249 ? -8.966 2.933 -13.800 1.00 7.81 244 ILE A C 1
ATOM 1958 O O . ILE A 1 249 ? -9.746 3.550 -13.015 1.00 8.76 244 ILE A O 1
ATOM 1963 N N . ASP A 1 250 ? -9.387 2.097 -14.742 1.00 10.49 245 ASP A N 1
ATOM 1964 C CA . ASP A 1 250 ? -10.819 1.857 -14.906 1.00 12.41 245 ASP A CA 1
ATOM 1965 C C . ASP A 1 250 ? -11.305 0.595 -14.163 1.00 11.18 245 ASP A C 1
ATOM 1966 O O . ASP A 1 250 ? -12.502 0.452 -13.870 1.00 12.86 245 ASP A O 1
ATOM 1971 N N . SER A 1 251 ? -10.375 -0.309 -13.864 1.00 10.04 246 SER A N 1
ATOM 1972 C CA . SER A 1 251 ? -10.682 -1.570 -13.241 1.00 9.32 246 SER A CA 1
ATOM 1973 C C . SER A 1 251 ? -9.416 -2.208 -12.812 1.00 9.06 246 SER A C 1
ATOM 1974 O O . SER A 1 251 ? -8.336 -1.929 -13.362 1.00 9.52 246 SER A O 1
ATOM 1977 N N . PHE A 1 252 ? -9.501 -3.069 -11.800 1.00 9.20 247 PHE A N 1
ATOM 1978 C CA . PHE A 1 252 ? -8.321 -3.860 -11.427 1.00 10.18 247 PHE A CA 1
ATOM 1979 C C . PHE A 1 252 ? -7.858 -4.761 -12.564 1.00 9.53 247 PHE A C 1
ATOM 1980 O O . PHE A 1 252 ? -6.687 -5.038 -12.677 1.00 11.10 247 PHE A O 1
ATOM 1988 N N . LYS A 1 253 ? -8.800 -5.248 -13.379 1.00 9.85 248 LYS A N 1
ATOM 1989 C CA . LYS A 1 253 ? -8.448 -6.081 -14.512 1.00 11.65 248 LYS A CA 1
ATOM 1990 C C . LYS A 1 253 ? -7.511 -5.304 -15.458 1.00 13.33 248 LYS A C 1
ATOM 1991 O O . LYS A 1 253 ? -6.570 -5.868 -16.001 1.00 14.31 248 LYS A O 1
ATOM 1997 N N . GLN A 1 254 ? -7.658 -3.973 -15.531 1.00 16.42 249 GLN A N 1
ATOM 1998 C CA . GLN A 1 254 ? -6.631 -3.124 -16.246 1.00 18.03 249 GLN A CA 1
ATOM 1999 C C . GLN A 1 254 ? -5.225 -3.188 -15.708 1.00 19.26 249 GLN A C 1
ATOM 2000 O O . GLN A 1 254 ? -4.281 -3.260 -16.552 1.00 21.40 249 GLN A O 1
ATOM 2006 N N . LEU A 1 255 ? -5.002 -3.036 -14.392 1.00 19.41 250 LEU A N 1
ATOM 2007 C CA . LEU A 1 255 ? -3.665 -3.202 -13.773 1.00 20.17 250 LEU A CA 1
ATOM 2008 C C . LEU A 1 255 ? 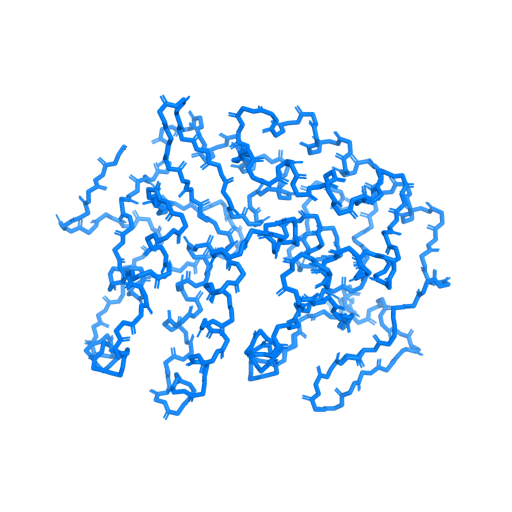-3.192 -4.492 -14.204 1.00 19.36 250 LEU A C 1
ATOM 2009 O O . LEU A 1 255 ? -2.105 -4.551 -14.694 1.00 21.14 250 LEU A O 1
ATOM 2014 N N . PHE A 1 256 ? -4.017 -5.533 -14.064 1.00 16.36 251 PHE A N 1
ATOM 2015 C CA . PHE A 1 256 ? -3.481 -6.834 -14.304 1.00 15.36 251 PHE A CA 1
ATOM 2016 C C . PHE A 1 256 ? -3.075 -6.994 -15.798 1.00 13.10 251 PHE A C 1
ATOM 2017 O O . PHE A 1 256 ? -1.928 -7.399 -16.085 1.00 16.61 251 PHE A O 1
ATOM 2025 N N . ASP A 1 257 ? -3.959 -6.568 -16.692 1.00 13.89 252 ASP A N 1
ATOM 2026 C CA . ASP A 1 257 ? -3.698 -6.755 -18.133 1.00 15.03 252 ASP A CA 1
ATOM 2027 C C . ASP A 1 257 ? -2.631 -5.846 -18.745 1.00 15.83 252 ASP A C 1
ATOM 2028 O O . ASP A 1 257 ? -1.743 -6.299 -19.489 1.00 16.45 252 ASP A O 1
ATOM 2033 N N . ALA A 1 258 ? -2.819 -4.548 -18.520 1.00 15.77 253 ALA A N 1
ATOM 2034 C CA . ALA A 1 258 ? -1.866 -3.513 -18.941 1.00 16.18 253 ALA A CA 1
ATOM 2035 C C . ALA A 1 258 ? -0.441 -3.792 -18.480 1.00 16.82 253 ALA A C 1
ATOM 2036 O O . ALA A 1 258 ? 0.509 -3.305 -19.028 1.00 19.68 253 ALA A O 1
ATOM 2038 N N . THR A 1 259 ? -0.316 -4.543 -17.439 1.00 13.18 254 THR A N 1
ATOM 2039 C CA . THR A 1 259 ? 0.964 -4.890 -16.906 1.00 15.65 254 THR A CA 1
ATOM 2040 C C . THR A 1 259 ? 1.399 -6.340 -17.071 1.00 15.84 254 THR A C 1
ATOM 2041 O O . THR A 1 259 ? 2.436 -6.700 -16.513 1.00 16.60 254 THR A O 1
ATOM 2045 N N . ALA A 1 260 ? 0.781 -7.109 -17.976 1.00 16.71 255 ALA A N 1
ATOM 2046 C CA . ALA A 1 260 ? 1.246 -8.452 -18.331 1.00 16.25 255 ALA A CA 1
ATOM 2047 C C . ALA A 1 260 ? 2.340 -8.667 -19.503 1.00 17.99 255 ALA A C 1
ATOM 2048 O O . ALA A 1 260 ? 2.974 -9.717 -19.570 1.00 21.14 255 ALA A O 1
ATOM 2050 N N . PRO A 1 261 ? 2.559 -7.704 -20.440 1.00 17.23 256 PRO A N 1
ATOM 2051 C CA . PRO A 1 261 ? 3.624 -7.809 -21.424 1.00 17.01 256 PRO A CA 1
ATOM 2052 C C . PRO A 1 261 ? 5.091 -7.883 -20.865 1.00 14.42 256 PRO A C 1
ATOM 2053 O O . PRO A 1 261 ? 5.335 -7.617 -19.680 1.00 14.76 256 PRO A O 1
ATOM 2057 N N . ASP A 1 262 ? 6.050 -8.243 -21.698 1.00 13.79 257 ASP A N 1
ATOM 2058 C CA . ASP A 1 262 ? 7.467 -8.321 -21.291 1.00 11.75 257 ASP A CA 1
ATOM 2059 C C . ASP A 1 262 ? 7.979 -6.917 -20.988 1.00 11.64 257 ASP A C 1
ATOM 2060 O O . ASP A 1 262 ? 7.979 -6.044 -21.872 1.00 11.49 257 ASP A O 1
ATOM 2065 N N . PHE A 1 263 ? 8.413 -6.658 -19.757 1.00 8.99 258 PHE A N 1
ATOM 2066 C CA . PHE A 1 263 ? 8.879 -5.318 -19.392 1.00 8.73 258 PHE A CA 1
ATOM 2067 C C . PHE A 1 263 ? 10.338 -5.070 -19.811 1.00 8.66 258 PHE A C 1
ATOM 2068 O O . PHE A 1 263 ? 10.750 -3.927 -19.756 1.00 8.64 258 PHE A O 1
ATOM 2076 N N . ALA A 1 264 ? 11.093 -6.104 -20.240 1.00 9.92 259 ALA A N 1
ATOM 2077 C CA . ALA A 1 264 ? 12.497 -5.889 -20.518 1.00 7.97 259 ALA A CA 1
ATOM 2078 C C . ALA A 1 264 ? 12.755 -4.781 -21.555 1.00 8.84 259 ALA A C 1
ATOM 2079 O O . ALA A 1 264 ? 13.581 -3.893 -21.299 1.00 9.06 259 ALA A O 1
ATOM 2081 N N . PRO A 1 265 ? 12.078 -4.793 -22.683 1.00 8.25 260 PRO A N 1
ATOM 2082 C CA . PRO A 1 265 ? 12.377 -3.735 -23.672 1.00 9.45 260 PRO A CA 1
ATOM 2083 C C . PRO A 1 265 ? 11.835 -2.406 -23.179 1.00 8.89 260 PRO A C 1
ATOM 2084 O O . PRO A 1 265 ? 12.307 -1.327 -23.650 1.00 9.95 260 PRO A O 1
ATOM 2088 N N . LEU A 1 266 ? 10.878 -2.454 -22.232 1.00 8.36 261 LEU A N 1
ATOM 2089 C CA . LEU A 1 266 ? 10.367 -1.186 -21.717 1.00 9.00 261 LEU A CA 1
ATOM 2090 C C . LEU A 1 266 ? 11.436 -0.580 -20.783 1.00 7.83 261 LEU A C 1
ATOM 2091 O O . LEU A 1 266 ? 11.732 0.598 -20.885 1.00 8.48 261 LEU A O 1
ATOM 2096 N N . TYR A 1 267 ? 12.021 -1.363 -19.915 1.00 8.77 262 TYR A N 1
ATOM 2097 C CA . TYR A 1 267 ? 13.098 -0.863 -19.053 1.00 7.91 262 TYR A CA 1
ATOM 2098 C C . TYR A 1 267 ? 14.238 -0.286 -19.842 1.00 7.47 262 TYR A C 1
ATOM 2099 O O . TYR A 1 267 ? 14.774 0.772 -19.454 1.00 9.59 262 TYR A O 1
ATOM 2108 N N . LEU A 1 268 ? 14.659 -0.962 -20.925 1.00 8.21 263 LEU A N 1
ATOM 2109 C CA . LEU A 1 268 ? 15.817 -0.439 -21.633 1.00 7.72 263 LEU A CA 1
ATOM 2110 C C . LEU A 1 268 ? 15.491 0.818 -22.331 1.00 8.23 263 LEU A C 1
ATOM 2111 O O . LEU A 1 268 ? 16.387 1.709 -22.397 1.00 9.72 263 LEU A O 1
ATOM 2116 N N . GLN A 1 269 ? 14.282 0.975 -22.862 1.00 6.68 264 GLN A N 1
ATOM 2117 C CA . GLN A 1 269 ? 13.942 2.237 -23.453 1.00 8.43 264 GLN A CA 1
ATOM 2118 C C . GLN A 1 269 ? 13.889 3.348 -22.391 1.00 8.91 264 GLN A C 1
ATOM 2119 O O . GLN A 1 269 ? 14.240 4.495 -22.708 1.00 11.85 264 GLN A O 1
ATOM 2125 N N . LEU A 1 270 ? 13.398 3.025 -21.199 1.00 10.41 265 LEU A N 1
ATOM 2126 C CA . LEU A 1 270 ? 13.279 4.009 -20.101 1.00 12.27 265 LEU A CA 1
ATOM 2127 C C . LEU A 1 270 ? 14.653 4.367 -19.564 1.00 14.57 265 LEU A C 1
ATOM 2128 O O . LEU A 1 270 ? 14.861 5.526 -19.042 1.00 15.72 265 LEU A O 1
ATOM 2133 N N . ALA A 1 271 ? 15.587 3.399 -19.644 1.00 16.51 266 ALA A N 1
ATOM 2134 C CA . ALA A 1 271 ? 16.883 3.559 -18.979 1.00 18.98 266 ALA A CA 1
ATOM 2135 C C . ALA A 1 271 ? 17.623 4.755 -19.536 1.00 22.49 266 ALA A C 1
ATOM 2136 O O . ALA A 1 271 ? 18.384 5.339 -18.802 1.00 22.82 266 ALA A O 1
ATOM 2138 N N . ASP A 1 272 ? 17.378 5.096 -20.819 1.00 25.30 267 ASP A N 1
ATOM 2139 C CA . ASP A 1 272 ? 17.941 6.262 -21.507 1.00 27.55 267 ASP A CA 1
ATOM 2140 C C . ASP A 1 272 ? 16.984 7.472 -21.630 1.00 26.63 267 ASP A C 1
ATOM 2141 O O . ASP A 1 272 ? 17.276 8.422 -22.342 1.00 27.22 267 ASP A O 1
ATOM 2146 N N . ALA A 1 273 ? 15.841 7.463 -20.954 1.00 23.90 268 ALA A N 1
ATOM 2147 C CA . ALA A 1 273 ? 14.949 8.621 -21.080 1.00 22.53 268 ALA A CA 1
ATOM 2148 C C . ALA A 1 273 ? 15.145 9.531 -19.877 1.00 21.60 268 ALA A C 1
ATOM 2149 O O . ALA A 1 273 ? 15.648 9.096 -18.863 1.00 24.16 268 ALA A O 1
ATOM 2151 N N . GLN A 1 274 ? 14.710 10.779 -19.961 1.00 21.13 269 GLN A N 1
ATOM 2152 C CA . GLN A 1 274 ? 14.654 11.597 -18.728 1.00 20.62 269 GLN A CA 1
ATOM 2153 C C . GLN A 1 274 ? 13.247 11.470 -18.156 1.00 19.59 269 GLN A C 1
ATOM 2154 O O . GLN A 1 274 ? 12.231 11.547 -18.898 1.00 18.51 269 GLN A O 1
ATOM 2160 N N . PRO A 1 275 ? 13.171 11.256 -16.847 1.00 18.48 270 PRO A N 1
ATOM 2161 C CA . PRO A 1 275 ? 11.833 11.021 -16.262 1.00 16.75 270 PRO A CA 1
ATOM 2162 C C . PRO A 1 275 ? 11.070 12.304 -16.029 1.00 16.91 270 PRO A C 1
ATOM 2163 O O . PRO A 1 275 ? 11.665 13.359 -15.875 1.00 18.87 270 PRO A O 1
ATOM 2167 N N . TRP A 1 276 ? 9.754 12.202 -15.967 1.00 15.33 271 TRP A N 1
ATOM 2168 C CA . TRP A 1 276 ? 8.910 13.289 -15.538 1.00 15.34 271 TRP A CA 1
ATOM 2169 C C . TRP A 1 276 ? 9.076 13.565 -14.094 1.00 15.04 271 TRP A C 1
ATOM 2170 O O . TRP A 1 276 ? 9.321 12.651 -13.331 1.00 16.96 271 TRP A O 1
ATOM 2181 N N . GLY A 1 277 ? 8.940 14.858 -13.727 1.00 15.69 272 GLY A N 1
ATOM 2182 C CA . GLY A 1 277 ? 8.862 15.271 -12.341 1.00 15.53 272 GLY A CA 1
ATOM 2183 C C . GLY A 1 277 ? 7.527 14.824 -11.833 1.00 16.15 272 GLY A C 1
ATOM 2184 O O . GLY A 1 277 ? 6.621 14.569 -12.619 1.00 16.70 272 GLY A O 1
ATOM 2185 N N . ALA A 1 278 ? 7.424 14.865 -10.516 1.00 14.76 273 ALA A N 1
ATOM 2186 C CA . ALA A 1 278 ? 6.219 14.474 -9.831 1.00 15.22 273 ALA A CA 1
ATOM 2187 C C . ALA A 1 278 ? 4.988 15.342 -10.147 1.00 16.54 273 ALA A C 1
ATOM 2188 O O . ALA A 1 278 ? 3.854 14.862 -9.936 1.00 19.29 273 ALA A O 1
ATOM 2190 N N . GLY A 1 279 ? 5.181 16.593 -10.625 1.00 16.26 274 GLY A N 1
ATOM 2191 C CA . GLY A 1 279 ? 4.044 17.468 -10.994 1.00 16.82 274 GLY A CA 1
ATOM 2192 C C . GLY A 1 279 ? 3.829 17.686 -12.482 1.00 17.99 274 GLY A C 1
ATOM 2193 O O . GLY A 1 279 ? 3.016 18.501 -12.897 1.00 19.65 274 GLY A O 1
ATOM 2194 N N . ASP A 1 280 ? 4.583 16.992 -13.310 1.00 16.83 275 ASP A N 1
ATOM 2195 C CA . ASP A 1 280 ? 4.511 17.259 -14.745 1.00 18.43 275 ASP A CA 1
ATOM 2196 C C . ASP A 1 280 ? 3.245 16.661 -15.369 1.00 18.72 275 ASP A C 1
ATOM 2197 O O . ASP A 1 280 ? 2.711 15.665 -14.886 1.00 20.16 275 ASP A O 1
ATOM 2202 N N . VAL A 1 281 ? 2.809 17.252 -16.476 1.00 19.49 276 VAL A N 1
ATOM 2203 C CA . VAL A 1 281 ? 1.786 16.664 -17.352 1.00 19.38 276 VAL A CA 1
ATOM 2204 C C . VAL A 1 281 ? 2.496 16.400 -18.673 1.00 20.34 276 VAL A C 1
ATOM 2205 O O . VAL A 1 281 ? 3.106 17.309 -19.267 1.00 21.79 276 VAL A O 1
ATOM 2209 N N . ALA A 1 282 ? 2.447 15.158 -19.107 1.00 18.47 277 ALA A N 1
ATOM 2210 C CA . ALA A 1 282 ? 3.185 14.700 -20.262 1.00 18.99 277 ALA A CA 1
ATOM 2211 C C . ALA A 1 282 ? 2.290 14.952 -21.453 1.00 17.55 277 ALA A C 1
ATOM 2212 O O . ALA A 1 282 ? 1.073 15.035 -21.298 1.00 17.74 277 ALA A O 1
ATOM 2214 N N . PRO A 1 283 ? 2.870 15.135 -22.658 1.00 17.61 278 PRO A N 1
ATOM 2215 C CA . PRO A 1 283 ? 2.031 15.504 -23.819 1.00 17.47 278 PRO A CA 1
ATOM 2216 C C . PRO A 1 283 ? 0.888 14.573 -24.176 1.00 18.71 278 PRO A C 1
ATOM 2217 O O . PRO A 1 283 ? -0.154 15.026 -24.619 1.00 20.26 278 PRO A O 1
ATOM 2221 N N . ASP A 1 284 ? 1.031 13.281 -23.892 1.00 20.80 279 ASP A N 1
ATOM 2222 C CA . ASP A 1 284 ? 0.011 12.272 -24.220 1.00 22.09 279 ASP A CA 1
ATOM 2223 C C . ASP A 1 284 ? -0.938 11.938 -23.048 1.00 21.02 279 ASP A C 1
ATOM 2224 O O . ASP A 1 284 ? -1.802 11.066 -23.154 1.00 21.88 279 ASP A O 1
ATOM 2229 N N . ASP A 1 285 ? -0.779 12.634 -21.940 1.00 19.28 280 ASP A N 1
ATOM 2230 C CA . ASP A 1 285 ? -1.608 12.326 -20.748 1.00 18.74 280 ASP A CA 1
ATOM 2231 C C . ASP A 1 285 ? -3.108 12.539 -21.070 1.00 19.40 280 ASP A C 1
ATOM 2232 O O . ASP A 1 285 ? -3.483 13.631 -21.612 1.00 21.16 280 ASP A O 1
ATOM 2237 N N . LEU A 1 286 ? -3.939 11.524 -20.780 1.00 20.60 281 LEU A N 1
ATOM 2238 C CA . LEU A 1 286 ? -5.384 11.737 -20.756 1.00 20.54 281 LEU A CA 1
ATOM 2239 C C . LEU A 1 286 ? -5.674 12.324 -19.404 1.00 19.44 281 LEU A C 1
ATOM 2240 O O . LEU A 1 286 ? -5.598 11.623 -18.375 1.00 18.59 281 LEU A O 1
ATOM 2245 N N . VAL A 1 287 ? -5.894 13.622 -19.388 1.00 19.58 282 VAL A N 1
ATOM 2246 C CA . VAL A 1 287 ? -6.117 14.373 -18.188 1.00 18.26 282 VAL A CA 1
ATOM 2247 C C . VAL A 1 287 ? -7.605 14.388 -17.777 1.00 18.80 282 VAL A C 1
ATOM 2248 O O . VAL A 1 287 ? -8.445 14.869 -18.572 1.00 20.70 282 VAL A O 1
ATOM 2252 N N . LEU A 1 288 ? -7.964 13.934 -16.580 1.00 18.14 283 LEU A N 1
ATOM 2253 C CA . LEU A 1 288 ? -9.364 13.721 -16.145 1.00 19.32 283 LEU A CA 1
ATOM 2254 C C . LEU A 1 288 ? -9.914 14.775 -15.155 1.00 21.51 283 LEU A C 1
ATOM 2255 O O . LEU A 1 288 ? -9.165 15.669 -14.710 1.00 24.94 283 LEU A O 1
#